Protein AF-A0A7V3BT55-F1 (afdb_monomer)

Mean predicted aligned error: 10.89 Å

Sequence (219 aa):
MLPGRGRDPGGRTARADLHGPEGGTDAPVPPEHHRGGEDVSGEPDLPTRRRAIRVLEGGRARIDELLDRLPRAALGLPGLGGGSWSPKDLLGHLTSWEEFALDALEAWDRGERAPIDELQFTVSTSRINAQNVERKAAWSYARVRREAERTHERLLATIGGLSDARWRAPATPRGRRPLGARLGAILGGPAGPFRHDEAHLRSLAAFVADHGGRVGAAP

pLDDT: mean 82.54, std 25.15, range [24.77, 98.88]

Solvent-accessible surface area (backbone atoms only — not comparable to full-atom values): 12922 Å² total; per-residue (Å²): 134,88,86,83,90,82,81,88,85,88,78,91,75,75,85,79,76,89,79,73,83,92,74,75,81,74,68,51,68,40,85,72,87,72,83,84,86,72,91,71,91,59,82,74,76,72,67,51,70,72,55,44,48,53,43,41,53,56,26,50,54,53,52,50,57,53,55,70,48,38,43,80,76,48,38,71,40,59,46,37,56,80,16,60,39,16,58,43,42,49,50,41,41,57,36,50,43,52,51,47,45,49,51,29,52,56,26,22,74,74,54,44,79,28,66,61,66,53,48,64,74,75,45,55,70,69,56,55,51,51,53,46,34,58,78,46,60,89,52,52,61,73,55,44,49,55,50,31,53,54,50,50,54,50,47,50,51,56,61,65,71,52,49,75,65,59,38,60,33,43,42,25,91,89,48,82,56,26,27,47,54,55,50,20,60,61,35,33,28,88,88,36,62,34,28,36,55,56,65,46,47,64,36,52,51,51,45,36,70,78,54,31,61,77,78,72,86,74,133

Structure (mmCIF, N/CA/C/O backbone):
data_AF-A0A7V3BT55-F1
#
_entry.id   AF-A0A7V3BT55-F1
#
loop_
_atom_site.group_PDB
_atom_site.id
_atom_site.type_symbol
_atom_site.label_atom_id
_atom_site.label_alt_id
_atom_site.label_comp_id
_atom_site.label_asym_id
_atom_site.label_entity_id
_atom_site.label_seq_id
_atom_site.pdbx_PDB_ins_code
_atom_site.Cartn_x
_atom_site.Cartn_y
_atom_site.Cartn_z
_atom_site.occupancy
_atom_site.B_iso_or_equiv
_atom_site.auth_seq_id
_atom_site.auth_comp_id
_atom_site.auth_asym_id
_atom_site.auth_atom_id
_atom_site.pdbx_PDB_model_num
ATOM 1 N N . MET A 1 1 ? 38.844 59.166 48.589 1.00 39.19 1 MET A N 1
ATOM 2 C CA . MET A 1 1 ? 39.882 59.085 47.539 1.00 39.19 1 MET A CA 1
ATOM 3 C C . MET A 1 1 ? 39.257 58.441 46.307 1.00 39.19 1 MET A C 1
ATOM 5 O O . MET A 1 1 ? 38.705 57.359 46.426 1.00 39.19 1 MET A O 1
ATOM 9 N N . LEU A 1 2 ? 39.242 59.185 45.197 1.00 33.97 2 LEU A N 1
ATOM 10 C CA . LEU A 1 2 ? 38.867 58.794 43.820 1.00 33.97 2 LEU A CA 1
ATOM 11 C C . LEU A 1 2 ? 39.854 57.746 43.246 1.00 33.97 2 LEU A C 1
ATOM 13 O O . LEU A 1 2 ? 40.877 57.542 43.903 1.00 33.97 2 LEU A O 1
ATOM 17 N N . PRO A 1 3 ? 39.705 57.215 42.004 1.00 45.00 3 PRO A N 1
ATOM 18 C CA . PRO A 1 3 ? 38.618 57.277 40.993 1.00 45.00 3 PRO A CA 1
ATOM 19 C C . PRO A 1 3 ? 38.211 55.837 40.538 1.00 45.00 3 PRO A C 1
ATOM 21 O O . PRO A 1 3 ? 38.726 54.866 41.067 1.00 45.00 3 PRO A O 1
ATOM 24 N N . GLY A 1 4 ? 37.306 55.526 39.603 1.00 30.97 4 GLY A N 1
ATOM 25 C CA . GLY A 1 4 ? 36.629 56.266 38.540 1.00 30.97 4 GLY A CA 1
ATOM 26 C C . GLY A 1 4 ? 36.872 55.616 37.161 1.00 30.97 4 GLY A C 1
ATOM 27 O O . GLY A 1 4 ? 38.009 55.545 36.722 1.00 30.97 4 GLY A O 1
ATOM 28 N N . ARG A 1 5 ? 35.763 55.284 36.474 1.00 33.94 5 ARG A N 1
ATOM 29 C CA . ARG A 1 5 ? 35.522 55.284 35.006 1.00 33.94 5 ARG A CA 1
ATOM 30 C C . ARG A 1 5 ? 36.202 54.263 34.072 1.00 33.94 5 ARG A C 1
ATOM 32 O O . ARG A 1 5 ? 37.415 54.147 34.021 1.00 33.94 5 ARG A O 1
ATOM 39 N N . GLY A 1 6 ? 35.380 53.761 33.138 1.00 30.25 6 GLY A N 1
ATOM 40 C CA . GLY A 1 6 ? 35.782 53.441 31.756 1.00 30.25 6 GLY A CA 1
ATOM 41 C C . GLY A 1 6 ? 35.024 52.245 31.163 1.00 30.25 6 GLY A C 1
ATOM 42 O O . GLY A 1 6 ? 35.459 51.124 31.343 1.00 30.25 6 GLY A O 1
ATOM 43 N N . ARG A 1 7 ? 33.781 52.416 30.689 1.00 33.38 7 ARG A N 1
ATOM 44 C CA . ARG A 1 7 ? 33.376 52.551 29.265 1.00 33.38 7 ARG A CA 1
ATOM 45 C C . ARG A 1 7 ? 33.514 51.270 28.412 1.00 33.38 7 ARG A C 1
ATOM 47 O O . ARG A 1 7 ? 34.608 50.883 28.029 1.00 33.38 7 ARG A O 1
ATOM 54 N N . ASP A 1 8 ? 32.340 50.726 28.082 1.00 43.00 8 ASP A N 1
ATOM 55 C CA . ASP A 1 8 ? 31.976 49.888 26.921 1.00 43.00 8 ASP A CA 1
ATOM 56 C C . ASP A 1 8 ? 32.523 50.495 25.602 1.00 43.00 8 ASP A C 1
ATOM 58 O O . ASP A 1 8 ? 32.641 51.731 25.541 1.00 43.00 8 ASP A O 1
ATOM 62 N N . PRO A 1 9 ? 32.843 49.716 24.541 1.00 41.53 9 PRO A N 1
ATOM 63 C CA . PRO A 1 9 ? 31.783 49.238 23.640 1.00 41.53 9 PRO A CA 1
ATOM 64 C C . PRO A 1 9 ? 32.063 47.922 22.872 1.00 41.53 9 PRO A C 1
ATOM 66 O O . PRO A 1 9 ? 33.181 47.631 22.457 1.00 41.53 9 PRO A O 1
ATOM 69 N N . GLY A 1 10 ? 30.982 47.261 22.457 1.00 26.62 10 GLY A N 1
ATOM 70 C CA . GLY A 1 10 ? 30.876 46.778 21.075 1.00 26.62 10 GLY A CA 1
ATOM 71 C C . GLY A 1 10 ? 31.019 45.273 20.861 1.00 26.62 10 GLY A C 1
ATOM 72 O O . GLY A 1 10 ? 32.076 44.684 21.040 1.00 26.62 10 GLY A O 1
ATOM 73 N N . GLY A 1 11 ? 29.942 44.664 20.361 1.00 28.41 11 GLY A N 1
ATOM 74 C CA . GLY A 1 11 ? 29.994 43.296 19.855 1.00 28.41 11 GLY A CA 1
ATOM 75 C C . GLY A 1 11 ? 28.642 42.676 19.540 1.00 28.41 11 GLY A C 1
ATOM 76 O O . GLY A 1 11 ? 28.408 41.523 19.881 1.00 28.41 11 GLY A O 1
ATOM 77 N N . ARG A 1 12 ? 27.732 43.418 18.892 1.00 32.06 12 ARG A N 1
ATOM 78 C CA . ARG A 1 12 ? 26.620 42.789 18.167 1.00 32.06 12 ARG A CA 1
ATOM 79 C C . ARG A 1 12 ? 27.209 41.864 17.100 1.00 32.06 12 ARG A C 1
ATOM 81 O O . ARG A 1 12 ? 27.839 42.356 16.173 1.00 32.06 12 ARG A O 1
ATOM 88 N N . THR A 1 13 ? 26.933 40.571 17.189 1.00 32.06 13 THR A N 1
ATOM 89 C CA . THR A 1 13 ? 26.889 39.658 16.037 1.00 32.06 13 THR A CA 1
ATOM 90 C C . THR A 1 13 ? 25.649 38.780 16.238 1.00 32.06 13 THR A C 1
ATOM 92 O O . THR A 1 13 ? 25.493 38.122 17.258 1.00 32.06 13 THR A O 1
ATOM 95 N N . ALA A 1 14 ? 24.567 39.122 15.533 1.00 30.09 14 ALA A N 1
ATOM 96 C CA . ALA A 1 14 ? 24.101 38.390 14.349 1.00 30.09 14 ALA A CA 1
ATOM 97 C C . ALA A 1 14 ? 23.659 36.967 14.745 1.00 30.09 14 ALA A C 1
ATOM 99 O O . ALA A 1 14 ? 24.476 36.071 14.899 1.00 30.09 14 ALA A O 1
ATOM 100 N N . ARG A 1 15 ? 22.376 36.730 15.064 1.00 30.08 15 ARG A N 1
ATOM 101 C CA . ARG A 1 15 ? 21.359 36.354 14.055 1.00 30.08 15 ARG A CA 1
ATOM 102 C C . ARG A 1 15 ? 22.021 35.846 12.774 1.00 30.08 15 ARG A C 1
ATOM 104 O O . ARG A 1 15 ? 22.239 36.609 11.844 1.00 30.08 15 ARG A O 1
ATOM 111 N N . ALA A 1 16 ? 22.391 34.570 12.789 1.00 27.98 16 ALA A N 1
ATOM 112 C CA . ALA A 1 16 ? 22.656 33.838 11.568 1.00 27.98 16 ALA A CA 1
ATOM 113 C C . ALA A 1 16 ? 21.297 33.450 10.983 1.00 27.98 16 ALA A C 1
ATOM 115 O O . ALA A 1 16 ? 20.636 32.518 11.443 1.00 27.98 16 ALA A O 1
ATOM 116 N N . ASP A 1 17 ? 20.876 34.254 10.016 1.00 29.84 17 ASP A N 1
ATOM 117 C CA . ASP A 1 17 ? 19.859 33.922 9.039 1.00 29.84 17 ASP A CA 1
ATOM 118 C C . ASP A 1 17 ? 20.226 32.588 8.375 1.00 29.84 17 ASP A C 1
ATOM 120 O O . ASP A 1 17 ? 21.186 32.495 7.610 1.00 29.84 17 ASP A O 1
ATOM 124 N N . LEU A 1 18 ? 19.452 31.538 8.654 1.00 29.92 18 LEU A N 1
ATOM 125 C CA . LEU A 1 18 ? 19.428 30.334 7.825 1.00 29.92 18 LEU A CA 1
ATOM 126 C C . LEU A 1 18 ? 18.488 30.589 6.640 1.00 29.92 18 LEU A C 1
ATOM 128 O O . LEU A 1 18 ? 17.415 30.007 6.518 1.00 29.92 18 LEU A O 1
ATOM 132 N N . HIS A 1 19 ? 18.904 31.507 5.772 1.00 32.88 19 HIS A N 1
ATOM 133 C CA . HIS A 1 19 ? 18.486 31.543 4.378 1.00 32.88 19 HIS A CA 1
ATOM 134 C C . HIS A 1 19 ? 19.666 31.059 3.535 1.00 32.88 19 HIS A C 1
ATOM 136 O O . HIS A 1 19 ? 20.549 31.821 3.153 1.00 32.88 19 HIS A O 1
ATOM 142 N N . GLY A 1 20 ? 19.681 29.745 3.305 1.00 24.77 20 GLY A N 1
ATOM 143 C CA . GLY A 1 20 ? 20.451 29.073 2.261 1.00 24.77 20 GLY A CA 1
ATOM 144 C C . GLY A 1 20 ? 19.475 28.481 1.238 1.00 24.77 20 GLY A C 1
ATOM 145 O O . GLY A 1 20 ? 18.341 28.176 1.603 1.00 24.77 20 GL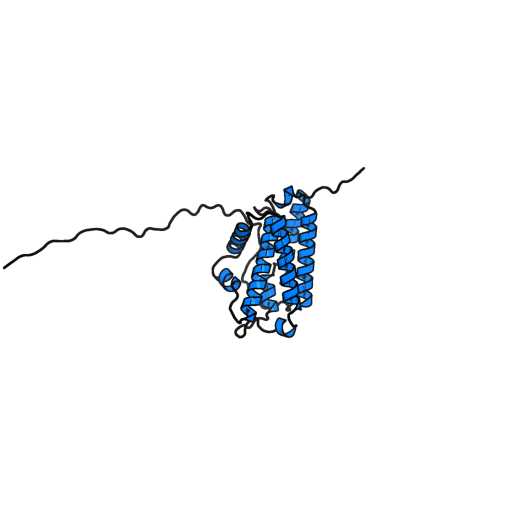Y A O 1
ATOM 146 N N . PRO A 1 21 ? 19.872 28.389 -0.037 1.00 29.61 21 PRO A N 1
ATOM 147 C CA . PRO A 1 21 ? 18.981 28.601 -1.168 1.00 29.61 21 PRO A CA 1
ATOM 148 C C . PRO A 1 21 ? 18.010 27.442 -1.398 1.00 29.61 21 PRO A C 1
ATOM 150 O O . PRO A 1 21 ? 18.409 26.285 -1.527 1.00 29.61 21 PRO A O 1
ATOM 153 N N . GLU A 1 22 ? 16.733 27.798 -1.529 1.00 36.12 22 GLU A N 1
ATOM 154 C CA . GLU A 1 22 ? 15.729 26.988 -2.208 1.00 36.12 22 GLU A CA 1
ATOM 155 C C . GLU A 1 22 ? 16.174 26.790 -3.661 1.00 36.12 22 GLU A C 1
ATOM 157 O O . GLU A 1 22 ? 16.224 27.725 -4.458 1.00 36.12 22 GLU A O 1
ATOM 162 N N . GLY A 1 23 ? 16.591 25.571 -3.982 1.00 31.91 23 GLY A N 1
ATOM 163 C CA . GLY A 1 23 ? 17.137 25.241 -5.295 1.00 31.91 23 GLY A CA 1
ATOM 164 C C . GLY A 1 23 ? 17.418 23.755 -5.463 1.00 31.91 23 GLY A C 1
ATOM 165 O O . GLY A 1 23 ? 18.331 23.381 -6.189 1.00 31.91 23 GLY A O 1
ATOM 166 N N . GLY A 1 24 ? 16.669 22.902 -4.763 1.00 26.50 24 GLY A N 1
ATOM 167 C CA . GLY A 1 24 ? 16.538 21.501 -5.134 1.00 26.50 24 GLY A CA 1
ATOM 168 C C . GLY A 1 24 ? 15.313 21.403 -6.022 1.00 26.50 24 GLY A C 1
ATOM 169 O O . GLY A 1 24 ? 14.199 21.612 -5.555 1.00 26.50 24 GLY A O 1
ATOM 170 N N . THR A 1 25 ? 15.513 21.162 -7.310 1.00 29.19 25 THR A N 1
ATOM 171 C CA . THR A 1 25 ? 14.431 20.794 -8.218 1.00 29.19 25 THR A CA 1
ATOM 172 C C . THR A 1 25 ? 13.793 19.512 -7.686 1.00 29.19 25 THR A C 1
ATOM 174 O O . THR A 1 25 ? 14.351 18.430 -7.879 1.00 29.19 25 THR A O 1
ATOM 177 N N . ASP A 1 26 ? 12.663 19.629 -6.987 1.00 35.91 26 ASP A N 1
ATOM 178 C CA . ASP A 1 26 ? 11.808 18.486 -6.688 1.00 35.91 26 ASP A CA 1
ATOM 179 C C . ASP A 1 26 ? 11.476 17.823 -8.025 1.00 35.91 26 ASP A C 1
ATOM 181 O O . ASP A 1 26 ? 10.864 18.424 -8.914 1.00 35.91 26 ASP A O 1
ATOM 185 N N . ALA A 1 27 ? 11.972 16.601 -8.210 1.00 36.16 27 ALA A N 1
ATOM 186 C CA . ALA A 1 27 ? 11.688 15.829 -9.403 1.00 36.16 27 ALA A CA 1
ATOM 187 C C . ALA A 1 27 ? 10.162 15.653 -9.483 1.00 36.16 27 ALA A C 1
ATOM 189 O O . ALA A 1 27 ? 9.563 15.237 -8.488 1.00 36.16 27 ALA A O 1
ATOM 190 N N . PRO A 1 28 ? 9.516 15.969 -10.618 1.00 36.75 28 PRO A N 1
ATOM 191 C CA . PRO A 1 28 ? 8.064 15.981 -10.697 1.00 36.75 28 PRO A CA 1
ATOM 192 C C . PRO A 1 28 ? 7.519 14.580 -10.409 1.00 36.75 28 PRO A C 1
ATOM 194 O O . PRO A 1 28 ? 7.673 13.653 -11.207 1.00 36.75 28 PRO A O 1
ATOM 197 N N . VAL A 1 29 ? 6.895 14.436 -9.239 1.00 51.41 29 VAL A N 1
ATOM 198 C CA . VAL A 1 29 ? 6.023 13.308 -8.908 1.00 51.41 29 VAL A CA 1
ATOM 199 C C . VAL A 1 29 ? 4.916 13.306 -9.968 1.00 51.41 29 VAL A C 1
ATOM 201 O O . VAL A 1 29 ? 4.400 14.387 -10.277 1.00 51.41 29 VAL A O 1
ATOM 204 N N . PRO A 1 30 ? 4.565 12.158 -10.580 1.00 46.47 30 PRO A N 1
ATOM 205 C CA . PRO A 1 30 ? 3.438 12.112 -11.507 1.00 46.47 30 PRO A CA 1
ATOM 206 C C . PRO A 1 30 ? 2.206 12.757 -10.854 1.00 46.47 30 PRO A C 1
ATOM 208 O O . PRO A 1 30 ? 2.035 12.622 -9.641 1.00 46.47 30 PRO A O 1
ATOM 211 N N . PRO A 1 31 ? 1.376 13.497 -11.610 1.00 37.59 31 PRO A N 1
ATOM 212 C CA . PRO A 1 31 ? 0.304 14.297 -11.036 1.00 37.59 31 PRO A CA 1
ATOM 213 C C . PRO A 1 31 ? -0.667 13.407 -10.258 1.00 37.59 31 PRO A C 1
ATOM 215 O O . PRO A 1 31 ? -1.514 12.717 -10.822 1.00 37.59 31 PRO A O 1
ATOM 218 N N . GLU A 1 32 ? -0.543 13.441 -8.936 1.00 48.38 32 GLU A N 1
ATOM 219 C CA . GLU A 1 32 ? -1.530 12.893 -8.029 1.00 48.38 32 GLU A CA 1
ATOM 220 C C . GLU A 1 32 ? -2.639 13.936 -7.869 1.00 48.38 32 GLU A C 1
ATOM 222 O O . GLU A 1 32 ? -2.436 15.028 -7.334 1.00 48.38 32 GLU A O 1
ATOM 227 N N . HIS A 1 33 ? -3.848 13.611 -8.325 1.00 39.22 33 HIS A N 1
ATOM 228 C CA . HIS A 1 33 ? -5.042 14.377 -7.979 1.00 39.22 33 HIS A CA 1
ATOM 229 C C . HIS A 1 33 ? -5.434 14.078 -6.524 1.00 39.22 33 HIS A C 1
ATOM 231 O O . HIS A 1 33 ? -6.386 13.346 -6.253 1.00 39.22 33 HIS A O 1
ATOM 237 N N . HIS A 1 34 ? -4.685 14.639 -5.575 1.00 43.84 34 HIS A N 1
ATOM 238 C CA . HIS A 1 34 ? -4.987 14.582 -4.149 1.00 43.84 34 HIS A CA 1
ATOM 239 C C . HIS A 1 34 ? -5.298 15.981 -3.620 1.00 43.84 34 HIS A C 1
ATOM 241 O O . HIS A 1 34 ? -4.423 16.713 -3.166 1.00 43.84 34 HIS A O 1
ATOM 247 N N . ARG A 1 35 ? -6.586 16.340 -3.637 1.00 34.75 35 ARG A N 1
ATOM 248 C CA . ARG A 1 35 ? -7.118 17.376 -2.749 1.00 34.75 35 ARG A CA 1
ATOM 249 C C . ARG A 1 35 ? -7.529 16.682 -1.452 1.00 34.75 35 ARG A C 1
ATOM 251 O O . ARG A 1 35 ? -8.587 16.066 -1.372 1.00 34.75 35 ARG A O 1
ATOM 258 N N . GLY A 1 36 ? -6.647 16.713 -0.459 1.00 38.44 36 GLY A N 1
ATOM 259 C CA . GLY A 1 36 ? -7.028 16.421 0.917 1.00 38.44 36 GLY A CA 1
ATOM 260 C C . GLY A 1 36 ? -7.873 17.575 1.450 1.00 38.44 36 GLY A C 1
ATOM 261 O O . GLY A 1 36 ? -7.415 18.713 1.444 1.00 38.44 36 GLY A O 1
ATOM 262 N N . GLY A 1 37 ? -9.089 17.270 1.904 1.00 38.16 37 GLY A N 1
ATOM 263 C CA . GLY A 1 37 ? -9.915 18.187 2.688 1.00 38.16 37 GLY A CA 1
ATOM 264 C C . GLY A 1 37 ? -11.006 18.911 1.907 1.00 38.16 37 GLY A C 1
ATOM 265 O O . GLY A 1 37 ? -10.937 20.122 1.747 1.00 38.16 37 GLY A O 1
ATOM 266 N N . GLU A 1 38 ? -12.057 18.194 1.512 1.00 31.77 38 GLU A N 1
ATOM 267 C CA . GLU A 1 38 ? -13.393 18.788 1.427 1.00 31.77 38 GLU A CA 1
ATOM 268 C C . GLU A 1 38 ? -14.372 17.889 2.185 1.00 31.77 38 GLU A C 1
ATOM 270 O O . GLU A 1 38 ? -14.335 16.660 2.092 1.00 31.77 38 GLU A O 1
ATOM 275 N N . ASP A 1 39 ? -15.177 18.539 3.015 1.00 42.38 39 ASP A N 1
ATOM 276 C CA . ASP A 1 39 ? -16.153 17.971 3.933 1.00 42.38 39 ASP A CA 1
ATOM 277 C C . ASP A 1 39 ? -17.323 17.381 3.128 1.00 42.38 39 ASP A C 1
ATOM 279 O O . ASP A 1 39 ? -18.333 18.038 2.870 1.00 42.38 39 ASP A O 1
ATOM 283 N N . VAL A 1 40 ? -17.162 16.146 2.641 1.00 39.81 40 VAL A N 1
ATOM 284 C CA . VAL A 1 40 ? -18.248 15.423 1.970 1.00 39.81 40 VAL A CA 1
ATOM 285 C C . VAL A 1 40 ? -19.178 14.876 3.046 1.00 39.81 40 VAL A C 1
ATOM 287 O O . VAL A 1 40 ? -18.983 13.796 3.605 1.00 39.81 40 VAL A O 1
ATOM 290 N N . SER A 1 41 ? -20.203 15.668 3.338 1.00 37.12 41 SER A N 1
ATOM 291 C CA . SER A 1 41 ? -21.378 15.307 4.124 1.00 37.12 41 SER A CA 1
ATOM 292 C C . SER A 1 41 ? -22.195 14.245 3.378 1.00 37.12 41 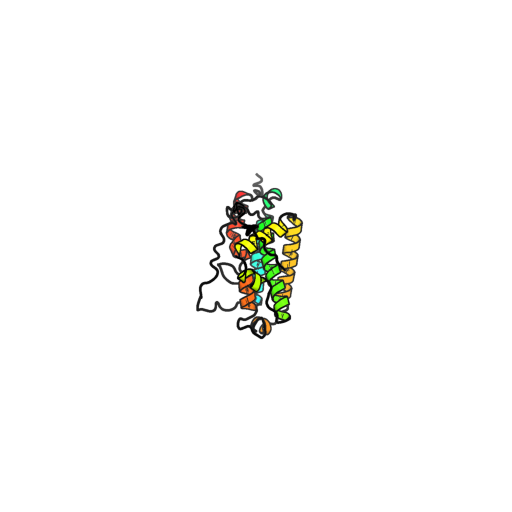SER A C 1
ATOM 294 O O . SER A 1 41 ? -23.179 14.508 2.697 1.00 37.12 41 SER A O 1
ATOM 296 N N . GLY A 1 42 ? -21.735 13.009 3.510 1.00 36.09 42 GLY A N 1
ATOM 297 C CA . GLY A 1 42 ? -22.396 11.787 3.085 1.00 36.09 42 GLY A CA 1
ATOM 298 C C . GLY A 1 42 ? -21.423 10.661 3.364 1.00 36.09 42 GLY A C 1
ATOM 299 O O . GLY A 1 42 ? -20.462 10.519 2.616 1.00 36.09 42 GLY A O 1
ATOM 300 N N . GLU A 1 43 ? -21.599 9.926 4.471 1.00 44.47 43 GLU A N 1
ATOM 301 C CA . GLU A 1 43 ? -20.700 8.809 4.771 1.00 44.47 43 GLU A CA 1
ATOM 302 C C . GLU A 1 43 ? -20.700 7.860 3.564 1.00 44.47 43 GLU A C 1
ATOM 304 O O . GLU A 1 43 ? -21.746 7.281 3.255 1.00 44.47 43 GLU A O 1
ATOM 309 N N . PRO A 1 44 ? -19.569 7.695 2.849 1.00 56.38 44 PRO A N 1
ATOM 310 C CA . PRO A 1 44 ? -19.471 6.609 1.897 1.00 56.38 44 PRO A CA 1
ATOM 311 C C . PRO A 1 44 ? -19.648 5.330 2.710 1.00 56.38 44 PRO A C 1
ATOM 313 O O . PRO A 1 44 ? -18.882 5.094 3.646 1.00 56.38 44 PRO A O 1
ATOM 316 N N . ASP A 1 45 ? -20.690 4.563 2.383 1.00 77.62 45 ASP A N 1
ATOM 317 C CA . ASP A 1 45 ? -21.064 3.332 3.079 1.00 77.62 45 ASP A CA 1
ATOM 318 C C . ASP A 1 45 ? -19.804 2.506 3.378 1.00 77.62 45 ASP A C 1
ATOM 320 O O . ASP A 1 45 ? -19.083 2.097 2.457 1.00 77.62 45 ASP A O 1
ATOM 324 N N . LEU A 1 46 ? -19.478 2.365 4.670 1.00 87.94 46 LEU A N 1
ATOM 325 C CA . LEU A 1 46 ? -18.248 1.730 5.134 1.00 87.94 46 LEU A CA 1
ATOM 326 C C . LEU A 1 46 ? -18.152 0.349 4.476 1.00 87.94 46 LEU A C 1
ATOM 328 O O . LEU A 1 46 ? -18.970 -0.524 4.787 1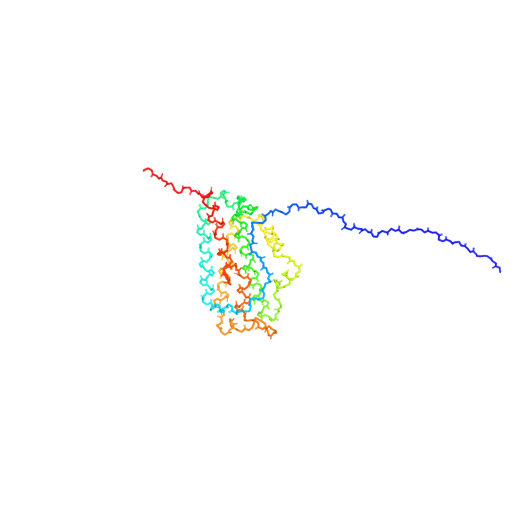.00 87.94 46 LEU A O 1
ATOM 332 N N . PRO A 1 47 ? -17.160 0.086 3.601 1.00 93.38 47 PRO A N 1
ATOM 333 C CA . PRO A 1 47 ? -17.052 -1.224 2.990 1.00 93.38 47 PRO A CA 1
ATOM 334 C C . PRO A 1 47 ? -16.915 -2.285 4.078 1.00 93.38 47 PRO A C 1
ATOM 336 O O . PRO A 1 47 ? -16.190 -2.119 5.065 1.00 93.38 47 PRO A O 1
ATOM 339 N N . THR A 1 48 ? -17.602 -3.410 3.885 1.00 97.50 48 THR A N 1
ATOM 340 C CA . THR A 1 48 ? -17.397 -4.570 4.750 1.00 97.50 48 THR A CA 1
ATOM 341 C C . THR A 1 48 ? -15.932 -4.989 4.699 1.00 97.50 48 THR A C 1
ATOM 343 O O . THR A 1 48 ? -15.275 -4.875 3.664 1.00 97.50 48 THR A O 1
ATOM 346 N N . ARG A 1 49 ? -15.423 -5.540 5.799 1.00 98.06 49 ARG A N 1
ATOM 347 C CA . ARG A 1 49 ? -14.052 -6.058 5.899 1.00 98.06 49 ARG A CA 1
ATOM 348 C C . ARG A 1 49 ? -13.692 -7.003 4.748 1.00 98.06 49 ARG A C 1
ATOM 350 O O . ARG A 1 49 ? -12.658 -6.855 4.108 1.00 98.06 49 ARG A O 1
ATOM 357 N N . ARG A 1 50 ? -14.606 -7.922 4.412 1.00 98.31 50 ARG A N 1
ATOM 358 C CA . ARG A 1 50 ? -14.465 -8.833 3.263 1.00 98.31 50 ARG A CA 1
ATOM 359 C C . ARG A 1 50 ? -14.410 -8.096 1.923 1.00 98.31 50 ARG A C 1
ATOM 361 O O . ARG A 1 50 ? -13.692 -8.525 1.030 1.00 98.31 50 ARG A O 1
ATOM 368 N N . ARG A 1 51 ? -15.183 -7.018 1.749 1.00 98.19 51 ARG A N 1
ATOM 369 C CA . ARG A 1 51 ? -15.120 -6.189 0.538 1.00 98.19 51 ARG A CA 1
ATOM 370 C C . ARG A 1 51 ? -13.793 -5.437 0.455 1.00 98.19 51 ARG A C 1
ATOM 372 O O . ARG A 1 51 ? -13.238 -5.387 -0.632 1.00 98.19 51 ARG A O 1
ATOM 379 N N . ALA A 1 52 ? -13.293 -4.901 1.567 1.00 98.31 52 ALA A N 1
ATOM 380 C CA . ALA A 1 52 ? -11.995 -4.230 1.619 1.00 98.31 52 ALA A CA 1
ATOM 381 C C . ALA A 1 52 ? -10.854 -5.170 1.197 1.00 98.31 52 ALA A C 1
ATOM 383 O O . ALA A 1 52 ? -10.095 -4.815 0.303 1.00 98.31 52 ALA A O 1
ATOM 384 N N . ILE A 1 53 ? -10.808 -6.394 1.744 1.00 98.75 53 ILE A N 1
ATOM 385 C CA . ILE A 1 53 ? -9.836 -7.433 1.347 1.00 98.75 53 ILE A CA 1
ATOM 386 C C . ILE A 1 53 ? -9.887 -7.688 -0.165 1.00 98.75 53 ILE A C 1
ATOM 388 O O . ILE A 1 53 ? -8.870 -7.551 -0.831 1.00 98.75 53 ILE A O 1
ATOM 392 N N . ARG A 1 54 ? -11.078 -7.933 -0.731 1.00 98.62 54 ARG A N 1
ATOM 393 C CA . ARG A 1 54 ? -11.218 -8.180 -2.178 1.00 98.62 54 ARG A CA 1
ATOM 394 C C . ARG A 1 54 ? -10.746 -7.017 -3.051 1.00 98.62 54 ARG A C 1
ATOM 396 O O . ARG A 1 54 ? -10.274 -7.240 -4.161 1.00 98.62 54 ARG A O 1
ATOM 403 N N . VAL A 1 55 ? -10.939 -5.778 -2.595 1.00 98.31 55 VAL A N 1
ATOM 404 C CA . VAL A 1 55 ? -10.469 -4.592 -3.325 1.00 98.31 55 VAL A CA 1
ATOM 405 C C . VAL A 1 55 ? -8.942 -4.531 -3.304 1.00 98.31 55 VAL A C 1
ATOM 407 O O . VAL A 1 55 ? -8.352 -4.307 -4.356 1.00 98.31 55 VAL A O 1
ATOM 410 N N . LEU A 1 56 ? -8.318 -4.779 -2.148 1.00 98.56 56 LEU A N 1
ATOM 411 C CA . LEU A 1 56 ? -6.860 -4.811 -2.008 1.00 98.56 56 LEU A CA 1
ATOM 412 C C . LEU A 1 56 ? -6.236 -5.928 -2.857 1.00 98.56 56 LEU A C 1
ATOM 414 O O . LEU A 1 56 ? -5.348 -5.648 -3.655 1.00 98.56 56 LEU A O 1
ATOM 418 N N . GLU A 1 57 ? -6.759 -7.154 -2.760 1.00 98.69 57 GLU A N 1
ATOM 419 C CA . GLU A 1 57 ? -6.305 -8.308 -3.553 1.00 98.69 57 GLU A CA 1
ATOM 420 C C . GLU A 1 57 ? -6.401 -8.026 -5.058 1.00 98.69 57 GLU A C 1
ATOM 422 O O . GLU A 1 57 ? -5.447 -8.222 -5.809 1.00 98.69 57 GLU A O 1
ATOM 427 N N . GLY A 1 58 ? -7.557 -7.530 -5.511 1.00 98.50 58 GLY A N 1
ATOM 428 C CA . GLY A 1 58 ? -7.782 -7.233 -6.923 1.00 98.50 58 GLY A CA 1
ATOM 429 C C . GLY A 1 58 ? -6.937 -6.067 -7.442 1.00 98.50 58 GLY A C 1
ATOM 430 O O . GLY A 1 58 ? -6.545 -6.078 -8.608 1.00 98.50 58 GLY A O 1
ATOM 431 N N . GLY A 1 59 ? -6.663 -5.066 -6.601 1.00 98.12 59 GLY A N 1
ATOM 432 C CA . GLY A 1 59 ? -5.770 -3.953 -6.922 1.00 98.12 59 GLY A CA 1
ATOM 433 C C . GLY A 1 59 ? -4.333 -4.427 -7.122 1.00 98.12 59 GLY A C 1
ATOM 434 O O . GLY A 1 59 ? -3.771 -4.210 -8.199 1.00 98.12 59 GLY A O 1
ATOM 435 N N . ARG A 1 60 ? -3.796 -5.156 -6.136 1.00 98.25 60 ARG A N 1
ATOM 436 C CA . ARG A 1 60 ? -2.427 -5.688 -6.160 1.00 98.25 60 ARG A CA 1
ATOM 437 C C . ARG A 1 60 ? -2.207 -6.627 -7.336 1.00 98.25 60 ARG A C 1
ATOM 439 O O . ARG A 1 60 ? -1.274 -6.414 -8.102 1.00 98.25 60 ARG A O 1
ATOM 446 N N . ALA A 1 61 ? -3.115 -7.579 -7.557 1.00 98.62 61 ALA A N 1
ATOM 447 C CA . ALA A 1 61 ? -2.998 -8.536 -8.658 1.00 98.62 61 ALA A CA 1
ATOM 448 C C . ALA A 1 61 ? -2.878 -7.854 -10.034 1.00 98.62 61 ALA A C 1
ATOM 450 O O . ALA A 1 61 ? -2.094 -8.286 -10.873 1.00 98.62 61 ALA A O 1
ATOM 451 N N . ARG A 1 62 ? -3.616 -6.758 -10.267 1.00 98.69 62 ARG A N 1
ATOM 452 C CA . ARG A 1 62 ? -3.538 -5.999 -11.529 1.00 98.69 62 ARG A CA 1
ATOM 453 C C . ARG A 1 62 ? -2.250 -5.190 -11.653 1.00 98.69 62 ARG A C 1
ATOM 455 O O . ARG A 1 62 ? -1.741 -5.039 -12.761 1.00 98.69 62 ARG A O 1
ATOM 462 N N . ILE A 1 63 ? -1.739 -4.646 -10.546 1.00 98.56 63 ILE A N 1
ATOM 463 C CA . ILE A 1 63 ? -0.423 -3.996 -10.526 1.00 98.56 63 ILE A CA 1
ATOM 464 C C . ILE A 1 63 ? 0.654 -5.020 -10.895 1.00 98.56 63 ILE A C 1
ATOM 466 O O . ILE A 1 63 ? 1.457 -4.756 -11.788 1.00 98.56 63 ILE A O 1
ATOM 470 N N . ASP A 1 64 ? 0.631 -6.195 -10.270 1.00 98.44 64 ASP A N 1
ATOM 471 C CA . ASP A 1 64 ? 1.631 -7.240 -10.487 1.00 98.44 64 ASP A CA 1
ATOM 472 C C . ASP A 1 64 ? 1.583 -7.788 -11.920 1.00 98.44 64 ASP A C 1
ATOM 474 O O . ASP A 1 64 ? 2.623 -7.879 -12.570 1.00 98.44 64 ASP A O 1
ATOM 478 N N . GLU A 1 65 ? 0.386 -8.029 -12.469 1.00 98.38 65 GLU A N 1
ATOM 479 C CA . GLU A 1 65 ? 0.204 -8.435 -13.871 1.00 98.38 65 GLU A CA 1
ATOM 480 C C . GLU A 1 65 ? 0.822 -7.421 -14.850 1.00 98.38 65 GLU A C 1
ATOM 482 O O . GLU A 1 65 ? 1.483 -7.793 -15.822 1.00 98.38 65 GLU A O 1
ATOM 487 N N . LEU A 1 66 ? 0.628 -6.122 -14.605 1.00 98.38 66 LEU A N 1
ATOM 488 C CA . LEU A 1 66 ? 1.217 -5.072 -15.435 1.00 98.38 66 LEU A CA 1
ATOM 489 C C . LEU A 1 66 ? 2.742 -5.019 -15.293 1.00 98.38 66 LEU A C 1
ATOM 491 O O . LEU A 1 66 ? 3.440 -4.854 -16.295 1.00 98.38 66 LEU A O 1
ATOM 495 N N . LEU A 1 67 ? 3.268 -5.180 -14.078 1.00 97.94 67 LEU A N 1
ATOM 496 C CA . LEU A 1 67 ? 4.709 -5.214 -13.833 1.00 97.94 67 LEU A CA 1
ATOM 497 C C . LEU A 1 67 ? 5.379 -6.423 -14.502 1.00 97.94 67 LEU A C 1
ATOM 499 O O . LEU A 1 67 ? 6.467 -6.274 -15.056 1.00 97.94 67 LEU A O 1
ATOM 503 N N . ASP A 1 68 ? 4.726 -7.585 -14.516 1.00 97.06 68 ASP A N 1
ATOM 504 C CA . ASP A 1 68 ? 5.244 -8.820 -15.126 1.00 97.06 68 ASP A CA 1
ATOM 505 C C . ASP A 1 68 ? 5.376 -8.741 -16.653 1.00 97.06 68 ASP A C 1
ATOM 507 O O . ASP A 1 68 ? 6.138 -9.493 -17.262 1.00 97.06 68 ASP A O 1
ATOM 511 N N . ARG A 1 69 ? 4.684 -7.790 -17.288 1.00 97.06 69 ARG A N 1
ATOM 512 C CA . ARG A 1 69 ? 4.780 -7.527 -18.733 1.00 97.06 69 ARG A CA 1
ATOM 513 C C . ARG A 1 69 ? 5.969 -6.645 -19.115 1.00 97.06 69 ARG A C 1
ATOM 515 O O . ARG A 1 69 ? 6.257 -6.490 -20.307 1.00 97.06 69 ARG A O 1
ATOM 522 N N . LEU A 1 70 ? 6.647 -6.040 -18.143 1.00 96.81 70 LEU A N 1
ATOM 523 C CA . LEU A 1 70 ? 7.794 -5.176 -18.397 1.00 96.81 70 LEU A CA 1
ATOM 524 C C . LEU A 1 70 ? 9.089 -5.992 -18.477 1.00 96.81 70 LEU A C 1
ATOM 526 O O . LEU A 1 70 ? 9.357 -6.829 -17.612 1.00 96.81 70 LEU A O 1
ATOM 530 N N . PRO A 1 71 ? 9.967 -5.719 -19.460 1.00 95.81 71 PRO A N 1
ATOM 531 C CA . PRO A 1 71 ? 11.313 -6.264 -19.426 1.00 95.81 71 PRO A CA 1
ATOM 532 C C . PRO A 1 71 ? 12.062 -5.711 -18.208 1.00 95.81 71 PRO A C 1
ATOM 534 O O . PRO A 1 71 ? 11.866 -4.566 -17.799 1.00 95.81 71 PRO A O 1
ATOM 537 N N . ARG A 1 72 ? 12.999 -6.494 -17.662 1.00 94.25 72 ARG A N 1
ATOM 538 C CA . ARG A 1 72 ? 13.740 -6.124 -16.442 1.00 94.25 72 ARG A CA 1
ATOM 539 C C . ARG A 1 72 ? 14.403 -4.744 -16.515 1.00 94.25 72 ARG A C 1
ATOM 541 O O . ARG A 1 72 ? 14.469 -4.055 -15.502 1.00 94.25 72 ARG A O 1
ATOM 548 N N . ALA A 1 73 ? 14.881 -4.350 -17.696 1.00 94.50 73 ALA A N 1
ATOM 549 C CA . ALA A 1 73 ? 15.489 -3.041 -17.915 1.00 94.50 73 ALA A CA 1
ATOM 550 C C . ALA A 1 73 ? 14.491 -1.881 -17.734 1.00 94.50 73 ALA A C 1
ATOM 552 O O . ALA A 1 73 ? 14.890 -0.833 -17.241 1.00 94.50 73 ALA A O 1
ATOM 553 N N . ALA A 1 74 ? 13.207 -2.074 -18.061 1.00 97.12 74 ALA A N 1
ATOM 554 C CA . ALA A 1 74 ? 12.176 -1.037 -17.969 1.00 97.12 74 ALA A CA 1
ATOM 555 C C . ALA A 1 74 ? 11.667 -0.792 -16.540 1.00 97.12 74 ALA A C 1
ATOM 557 O O . ALA A 1 74 ? 11.154 0.282 -16.249 1.00 97.12 74 ALA A O 1
ATOM 558 N N . LEU A 1 75 ? 11.846 -1.747 -15.622 1.00 97.56 75 LEU A N 1
ATOM 559 C CA . LEU A 1 75 ? 11.351 -1.637 -14.242 1.00 97.56 75 LEU A CA 1
ATOM 560 C C . LEU A 1 75 ? 11.985 -0.486 -13.448 1.00 97.56 75 LEU A C 1
ATOM 562 O O . LEU A 1 75 ? 11.383 -0.005 -12.492 1.00 97.56 75 LEU A O 1
ATOM 566 N N . GLY A 1 76 ? 13.196 -0.068 -13.823 1.00 96.56 76 GLY A N 1
ATOM 567 C CA . GLY A 1 76 ? 13.899 1.066 -13.221 1.00 96.56 76 GLY A CA 1
ATOM 568 C C . GLY A 1 76 ? 13.934 2.320 -14.094 1.00 96.56 76 GLY A C 1
ATOM 569 O O . GLY A 1 76 ? 14.591 3.280 -13.705 1.00 96.56 76 GLY A O 1
ATOM 570 N N . LEU A 1 77 ? 13.288 2.320 -15.267 1.00 96.69 77 LEU A N 1
ATOM 571 C CA . LEU A 1 77 ? 13.269 3.499 -16.131 1.00 96.69 77 LEU A CA 1
ATOM 572 C C . LEU A 1 77 ? 12.292 4.546 -15.575 1.00 96.69 77 LEU A C 1
ATOM 574 O O . LEU A 1 77 ? 11.151 4.187 -15.272 1.00 96.69 77 LEU A O 1
ATOM 578 N N . PRO A 1 78 ? 12.710 5.819 -15.446 1.00 96.88 78 PRO A N 1
ATOM 579 C CA . PRO A 1 78 ? 11.810 6.905 -15.075 1.00 96.88 78 PRO A CA 1
ATOM 580 C C . PRO A 1 78 ? 10.820 7.210 -16.213 1.00 96.88 78 PRO A C 1
ATOM 582 O O . PRO A 1 78 ? 11.053 6.838 -17.363 1.00 96.88 78 PRO A O 1
ATOM 585 N N . GLY A 1 79 ? 9.734 7.921 -15.904 1.00 95.06 79 GLY A N 1
ATOM 586 C CA . GLY A 1 79 ? 8.725 8.346 -16.885 1.00 95.06 79 GLY A CA 1
ATOM 587 C C . GLY A 1 79 ? 7.305 7.861 -16.588 1.00 95.06 79 GLY A C 1
ATOM 588 O O . GLY A 1 79 ? 6.373 8.189 -17.325 1.00 95.06 79 GLY A O 1
ATOM 589 N N . LEU A 1 80 ? 7.103 7.087 -15.518 1.00 96.00 80 LEU A N 1
ATOM 590 C CA . LEU A 1 80 ? 5.781 6.614 -15.119 1.00 96.00 80 LEU A CA 1
ATOM 591 C C . LEU A 1 80 ? 4.843 7.803 -14.855 1.00 96.00 80 LEU A C 1
ATOM 593 O O . LEU A 1 80 ? 5.163 8.701 -14.077 1.00 96.00 80 LEU A O 1
ATOM 597 N N . GLY A 1 81 ? 3.676 7.811 -15.509 1.00 91.38 81 GLY A N 1
ATOM 598 C CA . GLY A 1 81 ? 2.702 8.903 -15.392 1.00 91.38 81 GLY A CA 1
ATOM 599 C C . GLY A 1 81 ? 3.216 10.260 -15.895 1.00 91.38 81 GLY A C 1
ATOM 600 O O . GLY A 1 81 ? 2.686 11.289 -15.486 1.00 91.38 81 GLY A O 1
ATOM 601 N N . GLY A 1 82 ? 4.262 10.271 -16.732 1.00 91.31 82 GLY A N 1
ATOM 602 C CA . GLY A 1 82 ? 4.930 11.489 -17.202 1.00 91.31 82 GLY A CA 1
ATOM 603 C C . GLY A 1 82 ? 5.842 12.154 -16.164 1.00 91.31 82 GLY A C 1
ATOM 604 O O . GLY A 1 82 ? 6.321 13.258 -16.408 1.00 91.31 82 GLY A O 1
ATOM 605 N N . GLY A 1 83 ? 6.065 11.512 -15.012 1.00 91.81 83 GLY A N 1
ATOM 606 C CA . GLY A 1 83 ? 6.909 12.017 -13.929 1.00 91.81 83 GLY A CA 1
ATOM 607 C C . GLY A 1 83 ? 8.283 11.348 -13.856 1.00 91.81 83 GLY A C 1
ATOM 608 O O . GLY A 1 83 ? 8.704 10.614 -14.748 1.00 91.81 83 GLY A O 1
ATOM 609 N N . SER A 1 84 ? 8.989 11.581 -12.753 1.00 94.62 84 SER A N 1
ATOM 610 C CA . SER A 1 84 ? 10.332 11.040 -12.499 1.00 94.62 84 SER A CA 1
ATOM 611 C C . SER A 1 84 ? 10.350 9.603 -11.971 1.00 94.62 84 SER A C 1
ATOM 613 O O . SER A 1 84 ? 11.415 8.997 -11.887 1.00 94.62 84 SER A O 1
ATOM 615 N N . TRP A 1 85 ? 9.194 9.051 -11.604 1.00 97.25 85 TRP A N 1
ATOM 616 C CA . TRP A 1 85 ? 9.112 7.732 -10.985 1.00 97.25 85 TRP A CA 1
ATOM 617 C C . TRP A 1 85 ? 9.291 6.614 -12.008 1.00 97.25 85 TRP A C 1
ATOM 619 O O . TRP A 1 85 ? 8.841 6.712 -13.153 1.00 97.25 85 TRP A O 1
ATOM 629 N N . SER A 1 86 ? 9.914 5.525 -11.566 1.00 98.12 86 SER A N 1
ATOM 630 C CA . SER A 1 86 ? 9.925 4.247 -12.273 1.00 98.12 86 SER A CA 1
ATOM 631 C C . SER A 1 86 ? 8.813 3.309 -11.776 1.00 98.12 86 SER A C 1
ATOM 633 O O . SER A 1 86 ? 8.253 3.522 -10.695 1.00 98.12 86 SER A O 1
ATOM 635 N N . PRO A 1 87 ? 8.502 2.216 -12.501 1.00 98.44 87 PRO A N 1
ATOM 636 C CA . PRO A 1 87 ? 7.615 1.163 -11.999 1.00 98.44 87 PRO A CA 1
ATOM 637 C C . PRO A 1 87 ? 8.064 0.565 -10.652 1.00 98.44 87 PRO A C 1
ATOM 639 O O . PRO A 1 87 ? 7.228 0.246 -9.805 1.00 98.44 87 PRO A O 1
ATOM 642 N N . LYS A 1 88 ? 9.379 0.451 -10.414 1.00 98.44 88 LYS A N 1
ATOM 643 C CA . LYS A 1 88 ? 9.939 0.062 -9.109 1.00 98.44 88 LYS A CA 1
ATOM 644 C C . LYS A 1 88 ? 9.550 1.058 -8.016 1.00 98.44 88 LYS A C 1
ATOM 646 O O . LYS A 1 88 ? 9.184 0.633 -6.921 1.00 98.44 88 LYS A O 1
ATOM 651 N N . ASP A 1 89 ? 9.644 2.354 -8.299 1.00 98.69 89 ASP A N 1
ATOM 652 C CA . ASP A 1 89 ? 9.346 3.396 -7.312 1.00 98.69 89 ASP A CA 1
ATOM 653 C C . ASP A 1 89 ? 7.855 3.423 -6.980 1.00 98.69 89 ASP A C 1
ATOM 655 O O . ASP A 1 89 ? 7.507 3.504 -5.804 1.00 98.69 89 ASP A O 1
ATOM 659 N N . LEU A 1 90 ? 6.979 3.221 -7.974 1.00 98.44 90 LEU A N 1
ATOM 660 C CA . LEU A 1 90 ? 5.545 3.030 -7.738 1.00 98.44 90 LEU A CA 1
ATOM 661 C C . LEU A 1 90 ? 5.278 1.861 -6.787 1.00 98.44 90 LEU A C 1
ATOM 663 O O . LEU A 1 90 ? 4.540 2.022 -5.818 1.00 98.44 90 LEU A O 1
ATOM 667 N N . LEU A 1 91 ? 5.873 0.689 -7.027 1.00 98.69 91 LEU A N 1
ATOM 668 C CA . LEU A 1 91 ? 5.657 -0.461 -6.146 1.00 98.69 91 LEU A CA 1
ATOM 669 C C . LEU A 1 91 ? 6.146 -0.172 -4.718 1.00 98.69 91 LEU A C 1
ATOM 671 O O . LEU A 1 91 ? 5.457 -0.484 -3.746 1.00 98.69 91 LEU A O 1
ATOM 675 N N . GLY A 1 92 ? 7.304 0.481 -4.583 1.00 98.56 92 GLY A N 1
ATOM 676 C CA . GLY A 1 92 ? 7.830 0.922 -3.290 1.00 98.56 92 GLY A CA 1
ATOM 677 C C . GLY A 1 92 ? 6.929 1.943 -2.585 1.00 98.56 92 GLY A C 1
ATOM 678 O O . GLY A 1 92 ? 6.766 1.876 -1.363 1.00 98.56 92 GLY A O 1
ATOM 679 N N . HIS A 1 93 ? 6.314 2.855 -3.338 1.00 98.06 93 HIS A N 1
ATOM 680 C CA . HIS A 1 93 ? 5.325 3.819 -2.852 1.00 98.06 93 HIS A CA 1
ATOM 681 C C . HIS A 1 93 ? 4.076 3.119 -2.319 1.00 98.06 93 HIS A C 1
ATOM 683 O O . HIS A 1 93 ? 3.742 3.304 -1.150 1.00 98.06 93 HIS A O 1
ATOM 689 N N . LEU A 1 94 ? 3.444 2.254 -3.119 1.00 98.56 94 LEU A N 1
ATOM 690 C CA . LEU A 1 94 ? 2.254 1.495 -2.709 1.00 98.56 94 LEU A CA 1
ATOM 691 C C . LEU A 1 94 ? 2.524 0.690 -1.430 1.00 98.56 94 LEU A C 1
ATOM 693 O O . LEU A 1 94 ? 1.765 0.782 -0.466 1.00 98.56 94 LEU A O 1
ATOM 697 N N . THR A 1 95 ? 3.672 0.006 -1.382 1.00 98.69 95 THR A N 1
ATOM 698 C CA . THR A 1 95 ? 4.127 -0.746 -0.200 1.00 98.69 95 THR A CA 1
ATOM 699 C C . THR A 1 95 ? 4.244 0.146 1.038 1.00 98.69 95 THR A C 1
ATOM 701 O O . THR A 1 95 ? 3.871 -0.259 2.130 1.00 98.69 95 THR A O 1
ATOM 704 N N . SER A 1 96 ? 4.716 1.389 0.894 1.00 98.56 96 SER A N 1
ATOM 705 C CA . SER A 1 96 ? 4.868 2.312 2.031 1.00 98.56 96 SER A CA 1
ATOM 706 C C . SER A 1 96 ? 3.527 2.712 2.655 1.00 98.56 96 SER A C 1
ATOM 708 O O . SER A 1 96 ? 3.444 2.903 3.865 1.00 98.56 96 SER A O 1
ATOM 710 N N . TRP A 1 97 ? 2.461 2.811 1.861 1.00 98.56 97 TRP A N 1
ATOM 711 C CA . TRP A 1 97 ? 1.121 3.082 2.390 1.00 98.56 97 TRP A CA 1
ATOM 712 C C . TRP A 1 97 ? 0.512 1.870 3.099 1.00 98.56 97 TRP A C 1
ATOM 714 O O . TRP A 1 97 ? -0.200 2.034 4.090 1.00 98.56 97 TRP A O 1
ATOM 724 N N . GLU A 1 98 ? 0.839 0.657 2.654 1.00 98.81 98 GLU A N 1
ATOM 725 C CA . GLU A 1 98 ? 0.505 -0.568 3.385 1.00 98.81 98 GLU A CA 1
ATOM 726 C C . GLU A 1 98 ? 1.305 -0.694 4.697 1.00 98.81 98 GLU A C 1
ATOM 728 O O . GLU A 1 98 ? 0.727 -1.056 5.722 1.00 98.81 98 GLU A O 1
ATOM 733 N N . GLU A 1 99 ? 2.591 -0.314 4.710 1.00 98.75 99 GLU A N 1
ATOM 734 C CA . GLU A 1 99 ? 3.409 -0.192 5.932 1.00 98.75 99 GLU A CA 1
ATOM 735 C C . GLU A 1 99 ? 2.736 0.767 6.936 1.00 98.75 99 GLU A C 1
ATOM 737 O O . GLU A 1 99 ? 2.484 0.388 8.079 1.00 98.75 99 GLU A O 1
ATOM 742 N N . PHE A 1 100 ? 2.331 1.968 6.500 1.00 98.62 100 PHE A N 1
ATOM 743 C CA . PHE A 1 100 ? 1.622 2.919 7.367 1.00 98.62 100 PHE A CA 1
ATOM 744 C C . PHE A 1 100 ? 0.283 2.390 7.884 1.00 98.62 100 PHE A C 1
ATOM 746 O O . PHE A 1 100 ? -0.104 2.684 9.017 1.00 98.62 100 PHE A O 1
ATOM 753 N N . ALA A 1 101 ? -0.442 1.619 7.074 1.00 98.62 101 ALA A N 1
ATOM 754 C CA . ALA A 1 101 ? -1.688 0.991 7.492 1.00 98.62 101 ALA A CA 1
ATOM 755 C C . ALA A 1 101 ? -1.459 -0.068 8.583 1.00 98.62 101 ALA A C 1
ATOM 757 O O . ALA A 1 101 ? -2.237 -0.137 9.537 1.00 98.62 101 ALA A O 1
ATOM 758 N N . LEU A 1 102 ? -0.386 -0.856 8.478 1.00 98.88 102 LEU A N 1
ATOM 759 C CA . LEU A 1 102 ? 0.015 -1.819 9.505 1.00 98.88 102 LEU A CA 1
ATOM 760 C C . LEU A 1 102 ? 0.435 -1.123 10.805 1.00 98.88 102 LEU A C 1
ATOM 762 O O . LEU A 1 102 ? -0.074 -1.485 11.867 1.00 98.88 102 LEU A O 1
ATOM 766 N N . ASP A 1 103 ? 1.280 -0.095 10.726 1.00 98.56 103 ASP A N 1
ATOM 767 C CA . ASP A 1 103 ? 1.709 0.687 11.894 1.00 98.56 103 ASP A CA 1
ATOM 768 C C . ASP A 1 103 ? 0.513 1.352 12.592 1.00 98.56 103 ASP A C 1
ATOM 770 O O . ASP A 1 103 ? 0.429 1.400 13.822 1.00 98.56 103 ASP A O 1
ATOM 774 N N . ALA A 1 104 ? -0.456 1.838 11.809 1.00 98.31 104 ALA A N 1
ATOM 775 C CA . ALA A 1 104 ? -1.682 2.417 12.336 1.00 98.31 104 ALA A CA 1
ATOM 776 C C . ALA A 1 104 ? -2.539 1.384 13.076 1.00 98.31 104 ALA A C 1
ATOM 778 O O . ALA A 1 104 ? -3.022 1.675 14.170 1.00 98.31 104 ALA A O 1
ATOM 779 N N . LEU A 1 105 ? -2.712 0.183 12.515 1.00 98.38 105 LEU A N 1
ATOM 780 C CA . LEU A 1 105 ? -3.437 -0.906 13.175 1.00 98.38 105 LEU A CA 1
ATOM 781 C C . LEU A 1 105 ? -2.788 -1.283 14.509 1.00 98.38 105 LEU A C 1
ATOM 783 O O . LEU A 1 105 ? -3.500 -1.440 15.500 1.00 98.38 105 LEU A O 1
ATOM 787 N N . GLU A 1 106 ? -1.459 -1.365 14.549 1.00 98.12 106 GLU A N 1
ATOM 788 C CA . GLU A 1 106 ? -0.707 -1.689 15.762 1.00 98.12 106 GLU A CA 1
ATOM 789 C C . GLU A 1 106 ? -0.853 -0.604 16.843 1.00 98.12 106 GLU A C 1
ATOM 791 O O . GLU A 1 106 ? -1.160 -0.902 17.998 1.00 98.12 106 GLU A O 1
ATOM 796 N N . ALA A 1 107 ? -0.709 0.671 16.468 1.00 97.50 107 ALA A N 1
ATOM 797 C CA . ALA A 1 107 ? -0.901 1.793 17.385 1.00 97.50 107 ALA A CA 1
ATOM 798 C C . ALA A 1 107 ? -2.339 1.852 17.924 1.00 97.50 107 ALA A C 1
ATOM 800 O O . ALA A 1 107 ? -2.564 2.054 19.118 1.00 97.50 107 ALA A O 1
ATOM 801 N N . TRP A 1 108 ? -3.335 1.639 17.063 1.00 96.81 108 TRP A N 1
ATOM 802 C CA . TRP A 1 108 ? -4.740 1.661 17.466 1.00 96.81 108 TRP A CA 1
ATOM 803 C C . TRP A 1 108 ? -5.117 0.509 18.394 1.00 96.81 108 TRP A C 1
ATOM 805 O O . TRP A 1 108 ? -5.976 0.703 19.255 1.00 96.81 108 TRP A O 1
ATOM 815 N N . ASP A 1 109 ? -4.481 -0.656 18.261 1.00 95.06 109 ASP A N 1
ATOM 816 C CA . ASP A 1 109 ? -4.664 -1.778 19.187 1.00 95.06 109 ASP A CA 1
ATOM 817 C C . ASP A 1 109 ? -4.186 -1.429 20.606 1.00 95.06 109 ASP A C 1
ATOM 819 O O . ASP A 1 109 ? -4.864 -1.724 21.589 1.00 95.06 109 ASP A O 1
ATOM 823 N N . ARG A 1 110 ? -3.098 -0.654 20.712 1.00 95.12 110 ARG A N 1
ATOM 824 C CA . ARG A 1 110 ? -2.623 -0.069 21.980 1.00 95.12 110 ARG A CA 1
ATOM 825 C C . ARG A 1 110 ? -3.421 1.156 22.447 1.00 95.12 110 ARG A C 1
ATOM 827 O O . ARG A 1 110 ? -3.144 1.714 23.506 1.00 95.12 110 ARG A O 1
ATOM 834 N N . GLY A 1 111 ? -4.418 1.601 21.680 1.00 94.50 111 GLY A N 1
ATOM 835 C CA . GLY A 1 111 ? -5.188 2.814 21.970 1.00 94.50 111 GLY A CA 1
ATOM 836 C C . GLY A 1 111 ? -4.415 4.122 21.746 1.00 94.50 111 GLY A C 1
ATOM 837 O O . GLY A 1 111 ? -4.837 5.172 22.238 1.00 94.50 111 GLY A O 1
ATOM 838 N N . GLU A 1 112 ? -3.313 4.070 21.001 1.00 94.19 112 GLU A N 1
ATOM 839 C CA . GLU A 1 112 ? -2.423 5.189 20.689 1.00 94.19 112 GLU A CA 1
ATOM 840 C C . GLU A 1 112 ? -2.824 5.898 19.382 1.00 94.19 112 GLU A C 1
ATOM 842 O O . GLU A 1 112 ? -3.651 5.422 18.595 1.00 94.19 112 GLU A O 1
ATOM 847 N N . ARG A 1 113 ? -2.241 7.079 19.143 1.00 91.81 113 ARG A N 1
ATOM 848 C CA . ARG A 1 113 ? -2.342 7.778 17.852 1.00 91.81 113 ARG A CA 1
ATOM 849 C C . ARG A 1 113 ? -1.449 7.069 16.829 1.00 91.81 113 ARG A C 1
ATOM 851 O O . ARG A 1 113 ? -0.341 6.672 17.172 1.00 91.81 113 ARG A O 1
ATOM 858 N N . ALA A 1 114 ? -1.906 6.935 15.582 1.00 94.75 114 ALA A N 1
ATOM 859 C CA . ALA A 1 114 ? -1.076 6.329 14.544 1.00 94.75 114 ALA A CA 1
ATOM 860 C C . ALA A 1 114 ? 0.016 7.313 14.085 1.00 94.75 114 ALA A C 1
ATOM 862 O O . ALA A 1 114 ? -0.301 8.491 13.897 1.00 94.75 114 ALA A O 1
ATOM 863 N N . PRO A 1 115 ? 1.255 6.860 13.814 1.00 93.44 115 PRO A N 1
ATOM 864 C CA . PRO A 1 115 ? 2.326 7.732 13.321 1.00 93.44 115 PRO A CA 1
ATOM 865 C C . PRO A 1 115 ? 1.948 8.517 12.056 1.00 93.44 115 PRO A C 1
ATOM 867 O O . PRO A 1 115 ? 2.261 9.701 11.931 1.00 93.44 115 PRO A O 1
ATOM 870 N N . ILE A 1 116 ? 1.191 7.897 11.142 1.00 93.31 116 ILE A N 1
ATOM 871 C CA . ILE A 1 116 ? 0.727 8.558 9.915 1.00 93.31 116 ILE A CA 1
ATOM 872 C C . ILE A 1 116 ? -0.211 9.746 10.190 1.00 93.31 116 ILE A C 1
ATOM 874 O O . ILE A 1 116 ? -0.187 10.717 9.438 1.00 93.31 116 ILE A O 1
ATOM 878 N N . ASP A 1 117 ? -0.969 9.733 11.296 1.00 89.56 117 ASP A N 1
ATOM 879 C CA . ASP A 1 117 ? -1.823 10.864 11.685 1.00 89.56 117 ASP A CA 1
ATOM 880 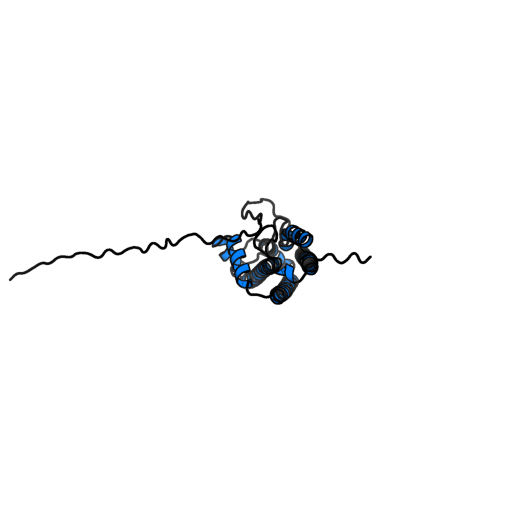C C . ASP A 1 117 ? -0.985 12.099 12.061 1.00 89.56 117 ASP A C 1
ATOM 882 O O . ASP A 1 117 ? -1.459 13.230 11.962 1.00 89.56 117 ASP A O 1
ATOM 886 N N . GLU A 1 118 ? 0.219 11.900 12.600 1.00 88.75 118 GLU A N 1
ATOM 887 C CA . GLU A 1 118 ? 1.144 12.980 12.956 1.00 88.75 118 GLU A CA 1
ATOM 888 C C . GLU A 1 118 ? 1.914 13.473 11.730 1.00 88.75 118 GLU A C 1
ATOM 890 O O . GLU A 1 118 ? 2.004 14.681 11.500 1.00 88.75 118 GLU A O 1
ATOM 895 N N . LEU A 1 119 ? 2.387 12.551 10.889 1.00 90.12 119 LEU A N 1
ATOM 896 C CA . LEU A 1 119 ? 3.054 12.886 9.630 1.00 90.12 119 LEU A CA 1
ATOM 897 C C . LEU A 1 119 ? 2.151 13.728 8.723 1.00 90.12 119 LEU A C 1
ATOM 899 O O . LEU A 1 119 ? 2.555 14.801 8.288 1.00 90.12 119 LEU A O 1
ATOM 903 N N . GLN A 1 120 ? 0.902 13.307 8.506 1.00 88.31 120 GLN A N 1
ATOM 904 C CA . GLN A 1 120 ? -0.047 14.046 7.663 1.00 88.31 120 GLN A CA 1
ATOM 905 C C . GLN A 1 120 ? -0.436 15.421 8.227 1.00 88.31 120 GLN A C 1
ATOM 907 O O . GLN A 1 120 ? -0.921 16.270 7.485 1.00 88.31 120 GLN A O 1
ATOM 912 N N . PHE A 1 121 ? -0.237 15.658 9.528 1.00 87.38 121 PHE A N 1
ATOM 913 C CA . PHE A 1 121 ? -0.462 16.968 10.141 1.00 87.38 121 PHE A CA 1
ATOM 914 C C . PHE A 1 121 ? 0.744 17.907 9.990 1.00 87.38 121 PHE A C 1
ATOM 916 O O . PHE A 1 121 ? 0.589 19.124 10.027 1.00 87.38 121 PHE A O 1
ATOM 923 N N . THR A 1 122 ? 1.948 17.352 9.852 1.00 88.94 122 THR A N 1
ATOM 924 C CA . THR A 1 122 ? 3.208 18.108 9.913 1.00 88.94 122 THR A CA 1
ATOM 925 C C . THR A 1 122 ? 3.845 18.338 8.548 1.00 88.94 122 THR A C 1
ATOM 927 O O . THR A 1 122 ? 4.563 19.321 8.369 1.00 88.94 122 THR A O 1
ATOM 930 N N . VAL A 1 123 ? 3.584 17.468 7.572 1.00 92.56 123 VAL A N 1
ATOM 931 C CA . VAL A 1 123 ? 4.144 17.552 6.219 1.00 92.56 123 VAL A CA 1
ATOM 932 C C . VAL A 1 123 ? 3.101 17.204 5.157 1.00 92.56 123 VAL A C 1
ATOM 934 O O . VAL A 1 123 ? 2.140 16.480 5.412 1.00 92.56 123 VAL A O 1
ATOM 937 N N . SER A 1 124 ? 3.293 17.717 3.939 1.00 93.88 124 SER A N 1
ATOM 938 C CA . SER A 1 124 ? 2.421 17.393 2.808 1.00 93.88 124 SER A CA 1
ATOM 939 C C . SER A 1 124 ? 2.562 15.928 2.385 1.00 93.88 124 SER A C 1
ATOM 941 O O . SER A 1 124 ? 3.640 15.335 2.483 1.00 93.88 124 SER A O 1
ATOM 943 N N . THR A 1 125 ? 1.493 15.358 1.826 1.00 92.00 125 THR A N 1
ATOM 944 C CA . THR A 1 125 ? 1.504 14.002 1.255 1.00 92.00 125 THR A CA 1
ATOM 945 C C . THR A 1 125 ? 2.604 13.828 0.207 1.00 92.00 125 THR A C 1
ATOM 947 O O . THR A 1 125 ? 3.308 12.824 0.228 1.00 92.00 125 THR A O 1
ATOM 950 N N . SER A 1 126 ? 2.839 14.832 -0.645 1.00 92.81 126 SER A N 1
ATOM 951 C CA . SER A 1 126 ? 3.918 14.797 -1.641 1.00 92.81 126 SER A CA 1
ATOM 952 C C . SER A 1 126 ? 5.299 14.641 -1.000 1.00 92.81 126 SER A C 1
ATOM 954 O O . SER A 1 126 ? 6.121 13.873 -1.496 1.00 92.81 126 SER A O 1
ATOM 956 N N . ARG A 1 127 ? 5.546 15.302 0.140 1.00 94.44 127 ARG A N 1
ATOM 957 C CA . ARG A 1 127 ? 6.805 15.163 0.883 1.00 94.44 127 ARG A CA 1
ATOM 958 C C . ARG A 1 127 ? 6.943 13.781 1.520 1.00 94.44 127 ARG A C 1
ATOM 960 O O . ARG A 1 127 ? 8.030 13.211 1.471 1.00 94.44 127 ARG A O 1
ATOM 967 N N . ILE A 1 128 ? 5.859 13.224 2.066 1.00 94.56 128 ILE A N 1
ATOM 968 C CA . ILE A 1 128 ? 5.835 11.844 2.586 1.00 94.56 128 ILE A CA 1
ATOM 969 C C . ILE A 1 128 ? 6.174 10.851 1.464 1.00 94.56 128 ILE A C 1
ATOM 971 O O . ILE A 1 128 ? 7.008 9.962 1.647 1.00 94.56 128 ILE A O 1
ATOM 975 N N . ASN A 1 129 ? 5.572 11.022 0.285 1.00 95.19 129 ASN A N 1
ATOM 976 C CA . ASN A 1 129 ? 5.816 10.169 -0.876 1.00 95.19 129 ASN A CA 1
ATOM 977 C C . ASN A 1 129 ? 7.277 10.262 -1.338 1.00 95.19 129 ASN A C 1
ATOM 979 O O . ASN A 1 129 ? 7.933 9.232 -1.488 1.00 95.19 129 ASN A O 1
ATOM 983 N N . ALA A 1 130 ? 7.820 11.477 -1.474 1.00 94.50 130 ALA A N 1
ATOM 984 C CA . ALA A 1 130 ? 9.218 11.691 -1.849 1.00 94.50 130 ALA A CA 1
ATOM 985 C C . ALA A 1 130 ? 10.193 11.019 -0.865 1.00 94.50 130 ALA A C 1
ATOM 987 O O . ALA A 1 130 ? 11.106 10.310 -1.284 1.00 94.50 130 ALA A O 1
ATOM 988 N N . GLN A 1 131 ? 9.962 11.158 0.445 1.00 95.75 131 GLN A N 1
ATOM 989 C CA . GLN A 1 131 ? 10.780 10.505 1.474 1.00 95.75 131 GLN A CA 1
ATOM 990 C C . GLN A 1 131 ? 10.727 8.973 1.389 1.00 95.75 131 GLN A C 1
ATOM 992 O O . GLN A 1 131 ? 11.739 8.301 1.591 1.00 95.75 131 GLN A O 1
ATOM 997 N N . ASN A 1 132 ? 9.559 8.404 1.087 1.00 94.81 132 ASN A N 1
ATOM 998 C CA . ASN A 1 132 ? 9.395 6.959 0.952 1.00 94.81 132 ASN A CA 1
ATOM 999 C C . ASN A 1 132 ? 10.050 6.395 -0.310 1.00 94.81 132 ASN A C 1
ATOM 1001 O O . ASN A 1 132 ? 10.646 5.316 -0.247 1.00 94.81 132 ASN A O 1
ATOM 1005 N N . VAL A 1 133 ? 9.978 7.126 -1.424 1.00 94.81 133 VAL A N 1
ATOM 1006 C CA . VAL A 1 133 ? 10.711 6.788 -2.650 1.00 94.81 133 VAL A CA 1
ATOM 1007 C C . VAL A 1 133 ? 12.214 6.842 -2.388 1.00 94.81 133 VAL A C 1
ATOM 1009 O O . VAL A 1 133 ? 12.901 5.854 -2.641 1.00 94.81 133 VAL A O 1
ATOM 1012 N N . GLU A 1 134 ? 12.712 7.919 -1.777 1.00 95.44 134 GLU A N 1
ATOM 1013 C CA . GLU A 1 134 ? 14.134 8.080 -1.444 1.00 95.44 134 GLU A CA 1
ATOM 1014 C C . GLU A 1 134 ? 14.643 6.945 -0.538 1.00 95.44 134 GLU A C 1
ATOM 1016 O O . GLU A 1 134 ? 15.649 6.298 -0.832 1.00 95.44 134 GLU A O 1
ATOM 1021 N N . ARG A 1 135 ? 13.888 6.589 0.513 1.00 96.56 135 ARG A N 1
ATOM 1022 C CA . ARG A 1 135 ? 14.210 5.472 1.426 1.00 96.56 135 ARG A CA 1
ATOM 1023 C C . ARG A 1 135 ? 14.409 4.134 0.700 1.00 96.56 135 ARG A C 1
ATOM 1025 O O . ARG A 1 135 ? 15.162 3.279 1.176 1.00 96.56 135 ARG A O 1
ATOM 1032 N N . LYS A 1 136 ? 13.727 3.934 -0.431 1.00 96.44 136 LYS A N 1
ATOM 1033 C CA . LYS A 1 136 ? 13.759 2.707 -1.243 1.00 96.44 136 LYS A CA 1
ATOM 1034 C C . LYS A 1 136 ? 14.550 2.876 -2.552 1.00 96.44 136 LYS A C 1
ATOM 1036 O O . LYS A 1 136 ? 14.661 1.916 -3.320 1.00 96.44 136 LYS A O 1
ATOM 1041 N N . ALA A 1 137 ? 15.164 4.036 -2.797 1.00 94.25 137 ALA A N 1
ATOM 1042 C CA . ALA A 1 137 ? 15.863 4.344 -4.046 1.00 94.25 137 ALA A CA 1
ATOM 1043 C C . ALA A 1 137 ? 17.002 3.349 -4.326 1.00 94.25 137 ALA A C 1
ATOM 1045 O O . ALA A 1 137 ? 17.068 2.764 -5.409 1.00 94.25 137 ALA A O 1
ATOM 1046 N N . ALA A 1 138 ? 17.820 3.056 -3.309 1.00 96.00 138 ALA A N 1
ATOM 1047 C CA . ALA A 1 138 ? 18.944 2.121 -3.401 1.00 96.00 138 ALA A CA 1
ATOM 1048 C C . ALA A 1 138 ? 18.536 0.633 -3.457 1.00 96.00 138 ALA A C 1
ATOM 1050 O O . ALA A 1 138 ? 19.391 -0.246 -3.589 1.00 96.00 138 ALA A O 1
ATOM 1051 N N . TRP A 1 13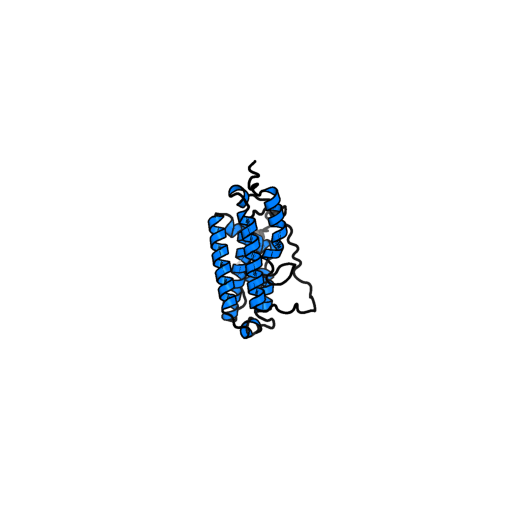9 ? 17.249 0.301 -3.313 1.00 98.06 139 TRP A N 1
ATOM 1052 C CA . TRP A 1 139 ? 16.809 -1.091 -3.335 1.00 98.06 139 TRP A CA 1
ATOM 1053 C C . TRP A 1 139 ? 16.755 -1.617 -4.769 1.00 98.06 139 TRP A C 1
ATOM 1055 O O . TRP A 1 139 ? 16.312 -0.933 -5.694 1.00 98.06 139 TRP A O 1
ATOM 1065 N N . SER A 1 140 ? 17.150 -2.880 -4.943 1.00 97.94 140 SER A N 1
ATOM 1066 C CA . SER A 1 140 ? 16.899 -3.596 -6.191 1.00 97.94 140 SER A CA 1
ATOM 1067 C C . SER A 1 140 ? 15.404 -3.871 -6.355 1.00 97.94 140 SER A C 1
ATOM 1069 O O . SER A 1 140 ? 14.692 -4.068 -5.368 1.00 97.94 140 SER A O 1
ATOM 1071 N N . TYR A 1 141 ? 14.931 -3.968 -7.600 1.00 97.81 141 TYR A N 1
ATOM 1072 C CA . TYR A 1 141 ? 13.533 -4.322 -7.870 1.00 97.81 141 TYR A CA 1
ATOM 1073 C C . TYR A 1 141 ? 13.119 -5.630 -7.178 1.00 97.81 141 TYR A C 1
ATOM 1075 O O . TYR A 1 141 ? 12.069 -5.689 -6.553 1.00 97.81 141 TYR A O 1
ATOM 1083 N N . ALA A 1 142 ? 13.984 -6.650 -7.190 1.00 97.88 142 ALA A N 1
ATOM 1084 C CA . ALA A 1 142 ? 13.704 -7.918 -6.515 1.00 97.88 142 ALA A CA 1
ATOM 1085 C C . ALA A 1 142 ? 13.499 -7.758 -4.997 1.00 97.88 142 ALA A C 1
ATOM 1087 O O . ALA A 1 142 ? 12.713 -8.491 -4.406 1.00 97.88 142 ALA A O 1
ATOM 1088 N N . ARG A 1 143 ? 14.201 -6.815 -4.351 1.00 98.31 143 ARG A N 1
ATOM 1089 C CA . ARG A 1 143 ? 13.971 -6.493 -2.937 1.00 98.31 143 ARG A CA 1
ATOM 1090 C C . ARG A 1 143 ? 12.639 -5.773 -2.745 1.00 98.31 143 ARG A C 1
ATOM 1092 O O . ARG A 1 143 ? 11.901 -6.165 -1.853 1.00 98.31 143 ARG A O 1
ATOM 1099 N N . VAL A 1 144 ? 12.344 -4.762 -3.566 1.00 98.44 144 VAL A N 1
ATOM 1100 C CA . VAL A 1 144 ? 11.070 -4.024 -3.500 1.00 98.44 144 VAL A CA 1
ATOM 1101 C C . VAL A 1 144 ? 9.890 -4.978 -3.677 1.00 98.44 144 VAL A C 1
ATOM 1103 O O . VAL A 1 144 ? 8.966 -4.935 -2.878 1.00 98.44 144 VAL A O 1
ATOM 1106 N N . ARG A 1 145 ? 9.961 -5.891 -4.650 1.00 98.44 145 ARG A N 1
ATOM 1107 C CA . ARG A 1 145 ? 8.910 -6.878 -4.909 1.00 98.44 145 ARG A CA 1
ATOM 1108 C C . ARG A 1 145 ? 8.670 -7.822 -3.733 1.00 98.44 145 ARG A C 1
ATOM 1110 O O . ARG A 1 145 ? 7.538 -7.940 -3.289 1.00 98.44 145 ARG A O 1
ATOM 1117 N N . ARG A 1 146 ? 9.729 -8.414 -3.169 1.00 98.62 146 ARG A N 1
ATOM 1118 C CA . ARG A 1 146 ? 9.595 -9.271 -1.975 1.00 98.62 146 ARG A CA 1
ATOM 1119 C C . ARG A 1 146 ? 9.007 -8.527 -0.778 1.00 98.62 146 ARG A C 1
ATOM 1121 O O . ARG A 1 146 ? 8.243 -9.110 -0.018 1.00 98.62 146 ARG A O 1
ATOM 1128 N N . GLU A 1 147 ? 9.393 -7.266 -0.583 1.00 98.62 147 GLU A N 1
ATOM 1129 C CA . GLU A 1 147 ? 8.851 -6.466 0.517 1.00 98.62 147 GLU A CA 1
ATOM 1130 C C . GLU A 1 147 ? 7.377 -6.122 0.286 1.00 98.62 147 GLU A C 1
ATOM 1132 O O . GLU A 1 147 ? 6.588 -6.195 1.225 1.00 98.62 147 GLU A O 1
ATOM 1137 N N . ALA A 1 148 ? 6.999 -5.809 -0.957 1.00 98.69 148 ALA A N 1
ATOM 1138 C CA . ALA A 1 148 ? 5.615 -5.563 -1.343 1.00 98.69 148 ALA A CA 1
ATOM 1139 C C . ALA A 1 148 ? 4.737 -6.797 -1.101 1.00 98.69 148 ALA A C 1
ATOM 1141 O O . ALA A 1 148 ? 3.725 -6.694 -0.417 1.00 98.69 148 ALA A O 1
ATOM 1142 N N . GLU A 1 149 ? 5.163 -7.970 -1.578 1.00 98.69 149 GLU A N 1
ATOM 1143 C CA . GLU A 1 149 ? 4.462 -9.247 -1.378 1.00 98.69 149 GLU A CA 1
ATOM 1144 C C . GLU A 1 149 ? 4.271 -9.537 0.119 1.00 98.69 149 GLU A C 1
ATOM 1146 O O . GLU A 1 149 ? 3.147 -9.710 0.591 1.00 98.69 149 GLU A O 1
ATOM 1151 N N . ARG A 1 150 ? 5.357 -9.478 0.899 1.00 98.81 150 ARG A N 1
ATOM 1152 C CA . ARG A 1 150 ? 5.317 -9.718 2.348 1.00 98.81 150 ARG A CA 1
ATOM 1153 C C . ARG A 1 150 ? 4.400 -8.737 3.082 1.00 98.81 150 ARG A C 1
ATOM 1155 O O . ARG A 1 150 ? 3.676 -9.134 3.998 1.00 98.81 150 ARG A O 1
ATOM 1162 N N . THR A 1 151 ? 4.479 -7.453 2.743 1.00 98.88 151 THR A N 1
ATOM 1163 C CA . THR A 1 151 ? 3.684 -6.400 3.390 1.00 98.88 151 THR A CA 1
ATOM 1164 C C . THR A 1 151 ? 2.208 -6.572 3.063 1.00 98.88 151 THR A C 1
ATOM 1166 O O . THR A 1 151 ? 1.381 -6.543 3.978 1.00 98.88 151 THR A O 1
ATOM 1169 N N . HIS A 1 152 ? 1.893 -6.854 1.800 1.00 98.81 152 HIS A N 1
ATOM 1170 C CA . HIS A 1 152 ? 0.532 -7.068 1.336 1.00 98.81 152 HIS A CA 1
ATOM 1171 C C . HIS A 1 152 ? -0.102 -8.286 2.009 1.00 98.81 152 HIS A C 1
ATOM 1173 O O . HIS A 1 152 ? -1.177 -8.181 2.601 1.00 98.81 152 HIS A O 1
ATOM 1179 N N . GLU A 1 153 ? 0.593 -9.425 2.029 1.00 98.81 153 GLU A N 1
ATOM 1180 C CA . GLU A 1 153 ? 0.132 -10.635 2.718 1.00 98.81 153 GLU A CA 1
ATOM 1181 C C . GLU A 1 153 ? -0.103 -10.386 4.212 1.00 98.81 153 GLU A C 1
ATOM 1183 O O . GLU A 1 153 ? -1.142 -10.772 4.758 1.00 98.81 153 GLU A O 1
ATOM 1188 N N . ARG A 1 154 ? 0.822 -9.683 4.883 1.00 98.88 154 ARG A N 1
ATOM 1189 C CA . ARG A 1 154 ? 0.666 -9.313 6.297 1.00 98.88 154 ARG A CA 1
ATOM 1190 C C . ARG A 1 154 ? -0.547 -8.410 6.506 1.00 98.88 154 ARG A C 1
ATOM 1192 O O . ARG A 1 154 ? -1.281 -8.613 7.476 1.00 98.88 154 ARG A O 1
ATOM 1199 N N . LEU A 1 155 ? -0.779 -7.434 5.632 1.00 98.88 155 LEU A N 1
ATOM 1200 C CA . LEU A 1 155 ? -1.936 -6.543 5.705 1.00 98.88 155 LEU A CA 1
ATOM 1201 C C . LEU A 1 155 ? -3.244 -7.321 5.541 1.00 98.88 155 LEU A C 1
ATOM 1203 O O . LEU A 1 155 ? -4.140 -7.188 6.380 1.00 98.88 155 LEU A O 1
ATOM 1207 N N . LEU A 1 156 ? -3.339 -8.179 4.523 1.00 98.88 156 LEU A N 1
ATOM 1208 C CA . LEU A 1 156 ? -4.517 -9.012 4.285 1.00 98.88 156 LEU A CA 1
ATOM 1209 C C . LEU A 1 156 ? -4.786 -9.958 5.455 1.00 98.88 156 LEU A C 1
ATOM 1211 O O . LEU A 1 156 ? -5.924 -10.039 5.915 1.00 98.88 156 LEU A O 1
ATOM 1215 N N . ALA A 1 157 ? -3.755 -10.618 5.989 1.00 98.81 157 ALA A N 1
ATOM 1216 C CA . ALA A 1 157 ? -3.880 -11.486 7.157 1.00 98.81 157 ALA A CA 1
ATOM 1217 C C . ALA A 1 157 ? -4.341 -10.706 8.400 1.00 98.81 157 ALA A C 1
ATOM 1219 O O . ALA A 1 157 ? -5.238 -11.154 9.115 1.00 98.81 157 ALA A O 1
ATOM 1220 N N . THR A 1 158 ? -3.788 -9.511 8.625 1.00 98.81 158 THR A N 1
ATOM 1221 C CA . THR A 1 158 ? -4.146 -8.657 9.769 1.00 98.81 158 THR A CA 1
ATOM 1222 C C . THR A 1 158 ? -5.606 -8.211 9.680 1.00 98.81 158 THR A C 1
ATOM 1224 O O . THR A 1 158 ? -6.367 -8.401 10.628 1.00 98.81 158 THR A O 1
ATOM 1227 N N . ILE A 1 159 ? -6.052 -7.704 8.524 1.00 98.62 159 ILE A N 1
ATOM 1228 C CA . ILE A 1 159 ? -7.466 -7.360 8.285 1.00 98.62 159 ILE A CA 1
ATOM 1229 C C . ILE A 1 159 ? -8.344 -8.623 8.353 1.00 98.62 159 ILE A C 1
ATOM 1231 O O . ILE A 1 159 ? -9.464 -8.592 8.870 1.00 98.62 159 ILE A O 1
ATOM 1235 N N . GLY A 1 160 ? -7.833 -9.753 7.868 1.00 98.56 160 GLY A N 1
ATOM 1236 C CA . GLY A 1 160 ? -8.439 -11.082 7.903 1.00 98.56 160 GLY A CA 1
ATOM 1237 C C . GLY A 1 160 ? -8.726 -11.594 9.318 1.00 98.56 160 GLY A C 1
ATOM 1238 O O . GLY A 1 160 ? -9.760 -12.234 9.531 1.00 98.56 160 GLY A O 1
ATOM 1239 N N . GLY A 1 161 ? -7.876 -11.248 10.284 1.00 98.31 161 GLY A N 1
ATOM 1240 C CA . GLY A 1 161 ? -8.023 -11.607 11.696 1.00 98.31 161 GLY A CA 1
ATOM 1241 C C . GLY A 1 161 ? -9.014 -10.742 12.481 1.00 98.31 161 GLY A C 1
ATOM 1242 O O . GLY A 1 161 ? -9.464 -11.149 13.551 1.00 98.31 161 GLY A O 1
ATOM 1243 N N . LEU A 1 162 ? -9.401 -9.568 11.971 1.00 98.12 162 LEU A N 1
ATOM 1244 C CA . LEU A 1 162 ? -10.351 -8.694 12.665 1.00 98.12 162 LEU A CA 1
ATOM 1245 C C . LEU A 1 162 ? -11.776 -9.258 12.618 1.00 98.12 162 LEU A C 1
ATOM 1247 O O . LEU A 1 162 ? -12.254 -9.716 11.578 1.00 98.12 162 LEU A O 1
ATOM 1251 N N . SER A 1 163 ? -12.506 -9.139 13.728 1.00 98.12 163 SER A N 1
ATOM 1252 C CA . SER A 1 163 ? -13.950 -9.370 13.724 1.00 98.12 163 SER A CA 1
ATOM 1253 C C . SER A 1 163 ? -14.684 -8.212 13.043 1.00 98.12 163 SER A C 1
ATOM 1255 O O . SER A 1 163 ? -14.249 -7.059 13.074 1.00 98.12 163 SER A O 1
ATOM 1257 N N . ASP A 1 164 ? -15.856 -8.490 12.474 1.00 98.19 164 ASP A N 1
ATOM 1258 C CA . ASP A 1 164 ? -16.690 -7.446 11.870 1.00 98.19 164 ASP A CA 1
ATOM 1259 C C . ASP A 1 164 ? -17.177 -6.417 12.912 1.00 98.19 164 ASP A C 1
ATOM 1261 O O . ASP A 1 164 ? -17.400 -5.252 12.582 1.00 98.19 164 ASP A O 1
ATOM 1265 N N . ALA A 1 165 ? -17.305 -6.824 14.181 1.00 97.44 165 ALA A N 1
ATOM 1266 C CA . ALA A 1 165 ? -17.577 -5.911 15.287 1.00 97.44 165 ALA A CA 1
ATOM 1267 C C . ALA A 1 165 ? -16.400 -4.951 15.518 1.00 97.44 165 ALA A C 1
ATOM 1269 O O . ALA A 1 165 ? -16.609 -3.741 15.590 1.00 97.44 165 ALA A O 1
ATOM 1270 N N . ARG A 1 166 ? -15.157 -5.459 15.545 1.00 97.06 166 ARG A N 1
ATOM 1271 C CA . ARG A 1 166 ? -13.957 -4.619 15.678 1.00 97.06 166 ARG A CA 1
ATOM 1272 C C . ARG A 1 166 ? -13.784 -3.673 14.492 1.00 97.06 166 ARG A C 1
ATOM 1274 O O . ARG A 1 166 ? -13.418 -2.521 14.699 1.00 97.06 166 ARG A O 1
ATOM 1281 N N . TRP A 1 167 ? -14.086 -4.140 13.279 1.00 98.06 167 TRP A N 1
ATOM 1282 C CA . TRP A 1 167 ? -14.048 -3.343 12.048 1.00 98.06 167 TRP A CA 1
ATOM 1283 C C . TRP A 1 167 ? -14.955 -2.106 12.108 1.00 98.06 167 TRP A C 1
ATOM 1285 O O . TRP A 1 167 ? -14.571 -1.030 11.641 1.00 98.06 167 TRP A O 1
ATOM 1295 N N . ARG A 1 168 ? -16.151 -2.265 12.692 1.00 97.19 168 ARG A N 1
ATOM 1296 C CA . ARG A 1 168 ? -17.151 -1.198 12.863 1.00 97.19 168 ARG A CA 1
ATOM 1297 C C . ARG A 1 168 ? -16.921 -0.339 14.107 1.00 97.19 168 ARG A C 1
ATOM 1299 O O . ARG A 1 168 ? -17.360 0.806 14.132 1.00 97.19 168 ARG A O 1
ATOM 1306 N N . ALA A 1 169 ? -16.244 -0.867 15.124 1.00 96.25 169 ALA A N 1
ATOM 1307 C CA . ALA A 1 169 ? -15.915 -0.114 16.327 1.00 96.25 169 ALA A CA 1
ATOM 1308 C C . ALA A 1 169 ? -14.924 1.028 16.026 1.00 96.25 169 ALA A C 1
ATOM 1310 O O . ALA A 1 169 ? -14.124 0.916 15.089 1.00 96.25 169 ALA A O 1
ATOM 1311 N N . PRO A 1 170 ? -14.921 2.112 16.824 1.00 96.88 170 PRO A N 1
ATOM 1312 C CA . PRO A 1 170 ? -13.929 3.170 16.693 1.00 96.88 170 PRO A CA 1
ATOM 1313 C C . PRO A 1 170 ? -12.493 2.644 16.749 1.00 96.88 170 PRO A C 1
ATOM 1315 O O . PRO A 1 170 ? -12.190 1.720 17.504 1.00 96.88 170 PRO A O 1
ATOM 1318 N N . ALA A 1 171 ? -11.589 3.234 15.962 1.00 94.19 171 ALA A N 1
ATOM 1319 C CA . ALA A 1 171 ? -10.193 2.784 15.919 1.00 94.19 171 ALA A CA 1
ATOM 1320 C C . ALA A 1 171 ? -9.506 2.840 17.295 1.00 94.19 171 ALA A C 1
ATOM 1322 O O . ALA A 1 171 ? -8.810 1.900 17.655 1.00 94.19 171 ALA A O 1
ATOM 1323 N N . THR A 1 172 ? -9.767 3.884 18.083 1.00 92.94 172 THR A N 1
ATOM 1324 C CA . THR A 1 172 ? -9.265 4.044 19.457 1.00 92.94 172 THR A CA 1
ATOM 1325 C C . THR A 1 172 ? -10.424 4.352 20.412 1.00 92.94 172 THR A C 1
ATOM 1327 O O . THR A 1 172 ? -11.460 4.838 19.950 1.00 92.94 172 THR A O 1
ATOM 1330 N N . PRO A 1 173 ? -10.271 4.162 21.741 1.00 88.75 173 PRO A N 1
ATOM 1331 C CA . PRO A 1 173 ? -11.338 4.446 22.712 1.00 88.75 173 PRO A CA 1
ATOM 1332 C C . PRO A 1 173 ?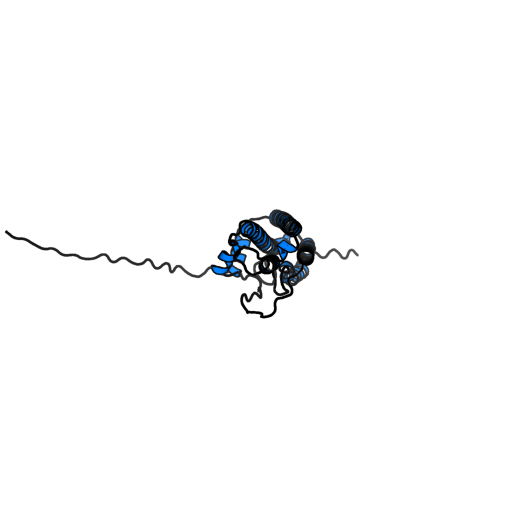 -11.838 5.898 22.705 1.00 88.75 173 PRO A C 1
ATOM 1334 O O . PRO A 1 173 ? -12.987 6.162 23.042 1.00 88.75 173 PRO A O 1
ATOM 1337 N N . ARG A 1 174 ? -10.974 6.848 22.323 1.00 87.44 174 ARG A N 1
ATOM 1338 C CA . ARG A 1 174 ? -11.315 8.278 22.207 1.00 87.44 174 ARG A CA 1
ATOM 1339 C C . ARG A 1 174 ? -11.756 8.680 20.794 1.0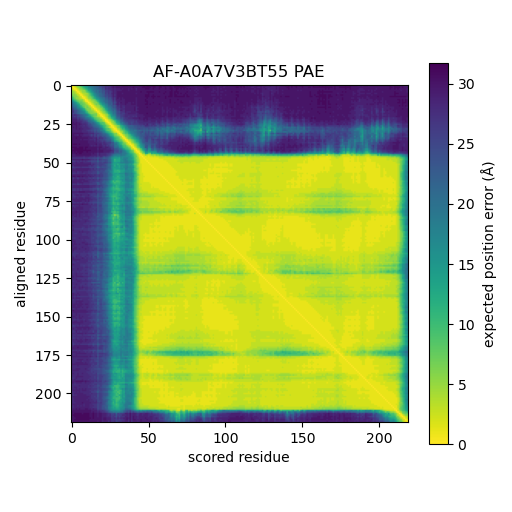0 87.44 174 ARG A C 1
ATOM 1341 O O . ARG A 1 174 ? -12.143 9.825 20.576 1.00 87.44 174 ARG A O 1
ATOM 1348 N N . GLY A 1 175 ? -11.655 7.772 19.825 1.00 88.62 175 GLY A N 1
ATOM 1349 C CA . GLY A 1 175 ? -12.018 8.012 18.434 1.00 88.62 175 GLY A CA 1
ATOM 1350 C C . GLY A 1 175 ? -13.525 7.917 18.201 1.00 88.62 175 GLY A C 1
ATOM 1351 O O . GLY A 1 175 ? -14.250 7.271 18.951 1.00 88.62 175 GLY A O 1
ATOM 1352 N N . ARG A 1 176 ? -13.997 8.547 17.121 1.00 89.88 176 ARG A N 1
ATOM 1353 C CA . ARG A 1 176 ? -15.407 8.472 16.688 1.00 89.88 176 ARG A CA 1
ATOM 1354 C C . ARG A 1 176 ? -15.605 7.679 15.397 1.00 89.88 176 ARG A C 1
ATOM 1356 O O . ARG A 1 176 ? -16.661 7.097 15.199 1.00 89.88 176 ARG A O 1
ATOM 1363 N N . ARG A 1 177 ? -14.592 7.645 14.525 1.00 94.00 177 ARG A N 1
ATOM 1364 C CA . ARG A 1 177 ? -14.673 6.972 13.221 1.00 94.00 177 ARG A CA 1
ATOM 1365 C C . ARG A 1 177 ? -14.387 5.471 13.349 1.00 94.00 177 ARG A C 1
ATOM 1367 O O . ARG A 1 177 ? -13.409 5.127 14.027 1.00 94.00 177 ARG A O 1
ATOM 1374 N N . PRO A 1 178 ? -15.157 4.602 12.664 1.00 96.88 178 PRO A N 1
ATOM 1375 C CA . PRO A 1 178 ? -14.880 3.170 12.595 1.00 96.88 178 PRO A CA 1
ATOM 1376 C C . PRO A 1 178 ? -13.447 2.869 12.150 1.00 96.88 178 PRO A C 1
ATOM 1378 O O . PRO A 1 178 ? -12.894 3.581 11.304 1.00 96.88 178 PRO A O 1
ATOM 1381 N N . LEU A 1 179 ? -12.862 1.786 12.669 1.00 97.56 179 LEU A N 1
ATOM 1382 C CA . LEU A 1 179 ? -11.528 1.320 12.279 1.00 97.56 179 LEU A CA 1
ATOM 1383 C C . LEU A 1 179 ? -11.422 1.158 10.763 1.00 97.56 179 LEU A C 1
ATOM 1385 O O . LEU A 1 179 ? -10.503 1.705 10.157 1.00 97.56 179 LEU A O 1
ATOM 1389 N N . GLY A 1 180 ? -12.392 0.482 10.141 1.00 98.00 180 GLY A N 1
ATOM 1390 C CA . GLY A 1 180 ? -12.386 0.266 8.695 1.00 98.00 180 GLY A CA 1
ATOM 1391 C C . GLY A 1 180 ? -12.436 1.564 7.883 1.00 98.00 180 GLY A C 1
ATOM 1392 O O . GLY A 1 180 ? -11.810 1.651 6.831 1.00 98.00 180 GLY A O 1
ATOM 1393 N N . ALA A 1 181 ? -13.113 2.601 8.389 1.00 97.19 181 ALA A N 1
ATOM 1394 C CA . ALA A 1 181 ? -13.189 3.899 7.718 1.00 97.19 181 ALA A CA 1
ATOM 1395 C C . ALA A 1 181 ? -11.848 4.644 7.774 1.00 97.19 181 ALA A C 1
ATOM 1397 O O . ALA A 1 181 ? -11.438 5.258 6.790 1.00 97.19 181 ALA A O 1
ATOM 1398 N N . ARG A 1 182 ? -11.150 4.585 8.915 1.00 96.75 182 ARG A N 1
ATOM 1399 C CA . ARG A 1 182 ? -9.819 5.193 9.058 1.00 96.75 182 ARG A CA 1
ATOM 1400 C C . ARG A 1 182 ? -8.769 4.449 8.242 1.00 96.75 182 ARG A C 1
ATOM 1402 O O . ARG A 1 182 ? -7.999 5.086 7.535 1.00 96.75 182 ARG A O 1
ATOM 1409 N N . LEU A 1 183 ? -8.786 3.119 8.286 1.00 98.12 183 LEU A N 1
ATOM 1410 C CA . LEU A 1 183 ? -7.887 2.289 7.488 1.00 98.12 183 LEU A CA 1
ATOM 1411 C C . LEU A 1 183 ? -8.111 2.505 5.985 1.00 98.12 183 LEU A C 1
ATOM 1413 O O . LEU A 1 183 ? -7.161 2.671 5.228 1.00 98.12 183 LEU A O 1
ATOM 1417 N N . GLY A 1 184 ? -9.376 2.583 5.567 1.00 97.75 184 GLY A N 1
ATOM 1418 C CA . GLY A 1 184 ? -9.745 2.869 4.185 1.00 97.75 184 GLY A CA 1
ATOM 1419 C C . GLY A 1 184 ? -9.293 4.246 3.702 1.00 97.75 184 GLY A C 1
ATOM 1420 O O . GLY A 1 184 ? -9.039 4.390 2.513 1.00 97.75 184 GLY A O 1
ATOM 1421 N N . ALA A 1 185 ? -9.160 5.232 4.596 1.00 95.25 185 ALA A N 1
ATOM 1422 C CA . ALA A 1 185 ? -8.613 6.545 4.262 1.00 95.25 185 ALA A CA 1
ATOM 1423 C C . ALA A 1 185 ? -7.089 6.511 4.049 1.00 95.25 185 ALA A C 1
ATOM 1425 O O . ALA A 1 185 ? -6.600 7.196 3.160 1.00 95.25 185 ALA A O 1
ATOM 1426 N N . ILE A 1 186 ? -6.356 5.694 4.816 1.00 97.25 186 ILE A N 1
ATOM 1427 C CA . ILE A 1 186 ? -4.907 5.487 4.622 1.00 97.25 186 ILE A CA 1
ATOM 1428 C C . ILE A 1 186 ? -4.643 4.778 3.287 1.00 97.25 186 ILE A C 1
ATOM 1430 O O . ILE A 1 186 ? -3.750 5.164 2.547 1.00 97.25 186 ILE A O 1
ATOM 1434 N N . LEU A 1 187 ? -5.448 3.763 2.963 1.00 97.88 187 LEU A N 1
ATOM 1435 C CA . LEU A 1 187 ? -5.319 2.950 1.744 1.00 97.88 187 LEU A CA 1
ATOM 1436 C C . LEU A 1 187 ? -6.207 3.461 0.595 1.00 97.88 187 LEU A C 1
ATOM 1438 O O . LEU A 1 187 ? -6.533 2.721 -0.336 1.00 97.88 187 LEU A O 1
ATOM 1442 N N . GLY A 1 188 ? -6.691 4.696 0.700 1.00 95.88 188 GLY A N 1
ATOM 1443 C CA . GLY A 1 188 ? -7.664 5.274 -0.218 1.00 95.88 188 GLY A CA 1
ATOM 1444 C C . GLY A 1 188 ? -7.028 5.832 -1.486 1.00 95.88 188 GLY A C 1
ATOM 1445 O O . GLY A 1 188 ? -5.872 6.238 -1.500 1.00 95.88 188 GLY A O 1
ATOM 1446 N N . GLY A 1 189 ? -7.823 5.893 -2.550 1.00 91.00 189 GLY A N 1
ATOM 1447 C CA . GLY A 1 189 ? -7.511 6.647 -3.763 1.00 91.00 189 GLY A CA 1
ATOM 1448 C C . GLY A 1 189 ? -8.700 7.519 -4.181 1.00 91.00 189 GLY A C 1
ATOM 1449 O O . GLY A 1 189 ? -9.743 7.490 -3.521 1.00 91.00 189 GLY A O 1
ATOM 1450 N N . PRO A 1 190 ? -8.609 8.255 -5.303 1.00 89.56 190 PRO A N 1
ATOM 1451 C CA . PRO A 1 190 ? -9.708 9.090 -5.802 1.00 89.56 190 PRO A CA 1
ATOM 1452 C C . PRO A 1 190 ? -11.015 8.318 -6.051 1.00 89.56 190 PRO A C 1
ATOM 1454 O O . PRO A 1 190 ? -12.099 8.883 -5.966 1.00 89.56 190 PRO A O 1
ATOM 1457 N N . ALA A 1 191 ? -10.921 7.012 -6.326 1.00 90.44 191 ALA A N 1
ATOM 1458 C CA . ALA A 1 191 ? -12.070 6.128 -6.526 1.00 90.44 191 ALA A CA 1
ATOM 1459 C C . ALA A 1 191 ? -12.716 5.626 -5.214 1.00 90.44 191 ALA A C 1
ATOM 1461 O O . ALA A 1 191 ? -13.719 4.909 -5.258 1.00 90.44 191 ALA A O 1
ATOM 1462 N N . GLY A 1 192 ? -12.143 5.955 -4.051 1.00 94.06 192 GLY A N 1
ATOM 1463 C CA . GLY A 1 192 ? -12.670 5.602 -2.733 1.00 94.06 192 GLY A CA 1
ATOM 1464 C C . GLY A 1 192 ? -11.698 4.811 -1.844 1.00 94.06 192 GLY A C 1
ATOM 1465 O O . GLY A 1 192 ? -10.516 4.657 -2.168 1.00 94.06 192 GLY A O 1
ATOM 1466 N N . PRO A 1 193 ? -12.184 4.307 -0.693 1.00 96.44 193 PRO A N 1
ATOM 1467 C CA . PRO A 1 193 ? -11.347 3.629 0.291 1.00 96.44 193 PRO A CA 1
ATOM 1468 C C . PRO A 1 193 ? -10.788 2.310 -0.251 1.00 96.44 193 PRO A C 1
ATOM 1470 O O . PRO A 1 193 ? -11.470 1.609 -1.001 1.00 96.44 193 PRO A O 1
ATOM 1473 N N . PHE A 1 194 ? -9.571 1.955 0.173 1.00 98.00 194 PHE A N 1
ATOM 1474 C CA . PHE A 1 194 ? -8.834 0.747 -0.245 1.00 98.00 194 PHE A CA 1
ATOM 1475 C C . PHE A 1 194 ? -8.440 0.690 -1.733 1.00 98.00 194 PHE A C 1
ATOM 1477 O O . PHE A 1 194 ? -7.889 -0.311 -2.176 1.00 98.00 194 PHE A O 1
ATOM 1484 N N . ARG A 1 195 ? -8.708 1.742 -2.519 1.00 97.38 195 ARG A N 1
ATOM 1485 C CA . ARG A 1 195 ? -8.464 1.787 -3.973 1.00 97.38 195 ARG A CA 1
ATOM 1486 C C . ARG A 1 195 ? -7.184 2.536 -4.353 1.00 97.38 195 ARG A C 1
ATOM 1488 O O . ARG A 1 195 ? -7.130 3.140 -5.423 1.00 97.38 195 ARG A O 1
ATOM 1495 N N . HIS A 1 196 ? -6.167 2.527 -3.491 1.00 97.25 196 HIS A N 1
ATOM 1496 C CA . HIS A 1 196 ? -4.908 3.208 -3.794 1.00 97.25 196 HIS A CA 1
ATOM 1497 C C . HIS A 1 196 ? -4.212 2.603 -5.025 1.00 97.25 196 HIS A C 1
ATOM 1499 O O . HIS A 1 196 ? -3.920 3.337 -5.963 1.00 97.25 196 HIS A O 1
ATOM 1505 N N . ASP A 1 197 ? -4.063 1.277 -5.098 1.00 97.50 197 ASP A N 1
ATOM 1506 C CA . ASP A 1 197 ? -3.488 0.595 -6.270 1.00 97.50 197 ASP A CA 1
ATOM 1507 C C . ASP A 1 197 ? -4.240 0.935 -7.572 1.00 97.50 197 ASP A C 1
ATOM 1509 O O . ASP A 1 197 ? -3.630 1.228 -8.601 1.00 97.50 197 ASP A O 1
ATOM 1513 N N . GLU A 1 198 ? -5.577 0.977 -7.524 1.00 95.88 198 GLU A N 1
ATOM 1514 C CA . GLU A 1 198 ? -6.420 1.310 -8.680 1.00 95.88 198 GLU A CA 1
ATOM 1515 C C . GLU A 1 198 ? -6.146 2.714 -9.231 1.00 95.88 198 GLU A C 1
ATOM 1517 O O . GLU A 1 198 ? -6.197 2.913 -10.448 1.00 95.88 198 GLU A O 1
ATOM 1522 N N . ALA A 1 199 ? -5.805 3.670 -8.362 1.00 95.25 199 ALA A N 1
ATOM 1523 C CA . ALA A 1 199 ? -5.478 5.036 -8.763 1.00 95.25 199 ALA A CA 1
ATOM 1524 C C . ALA A 1 199 ? -4.276 5.098 -9.722 1.00 95.25 199 ALA A C 1
ATOM 1526 O O . ALA A 1 199 ? -4.197 6.009 -10.546 1.00 95.25 199 ALA A O 1
ATOM 1527 N N . HIS A 1 200 ? -3.382 4.106 -9.664 1.00 97.25 200 HIS A N 1
ATOM 1528 C CA . HIS A 1 200 ? -2.143 4.069 -10.445 1.00 97.25 200 HIS A CA 1
ATOM 1529 C C . HIS A 1 200 ? -2.202 3.146 -11.667 1.00 97.25 200 HIS A C 1
ATOM 1531 O O . HIS A 1 200 ? -1.323 3.218 -12.529 1.00 97.25 200 HIS A O 1
ATOM 1537 N N . LEU A 1 201 ? -3.254 2.327 -11.805 1.00 97.50 201 LEU A N 1
ATOM 1538 C C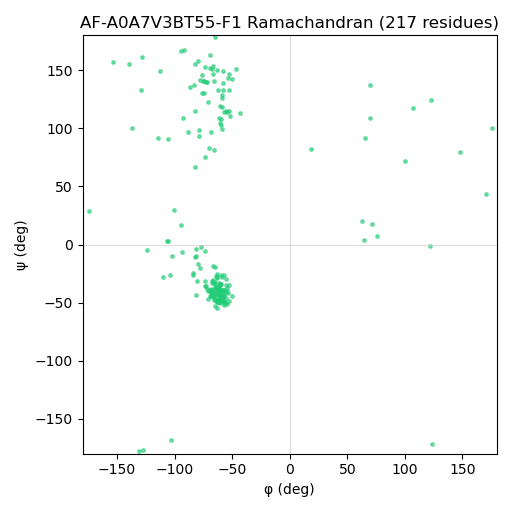A . LEU A 1 201 ? -3.379 1.360 -12.905 1.00 97.50 201 LEU A CA 1
ATOM 1539 C C . LEU A 1 201 ? -3.317 2.018 -14.283 1.00 97.50 201 LEU A C 1
ATOM 1541 O O . LEU A 1 201 ? -2.693 1.473 -15.189 1.00 97.50 201 LEU A O 1
ATOM 1545 N N . ARG A 1 202 ? -3.933 3.195 -14.455 1.00 97.19 202 ARG A N 1
ATOM 1546 C CA . ARG A 1 202 ? -3.925 3.901 -15.745 1.00 97.19 202 ARG A CA 1
ATOM 1547 C C . ARG A 1 202 ? -2.507 4.303 -16.154 1.00 97.19 202 ARG A C 1
ATOM 1549 O O . ARG A 1 202 ? -2.110 4.047 -17.287 1.00 97.19 202 ARG A O 1
ATOM 1556 N N . SER A 1 203 ? -1.760 4.912 -15.237 1.00 96.88 203 SER A N 1
ATOM 1557 C CA . SER A 1 203 ? -0.394 5.378 -15.488 1.00 96.88 203 SER A CA 1
ATOM 1558 C C . SER A 1 203 ? 0.560 4.213 -15.739 1.00 96.88 203 SER A C 1
ATOM 1560 O O . SER A 1 203 ? 1.375 4.277 -16.658 1.00 96.88 203 SER A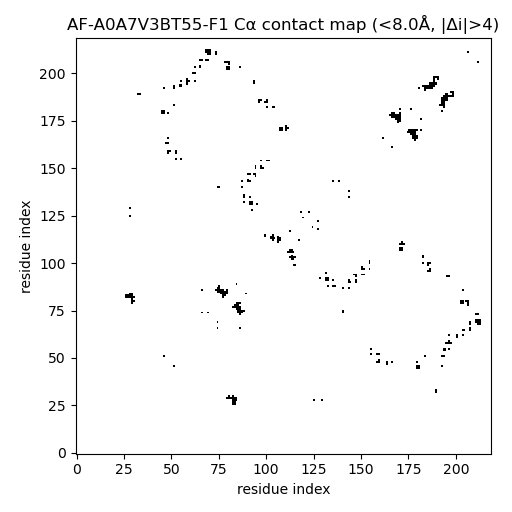 O 1
ATOM 1562 N N . LEU A 1 204 ? 0.424 3.125 -14.975 1.00 98.12 204 LEU A N 1
ATOM 1563 C CA . LEU A 1 204 ? 1.225 1.922 -15.178 1.00 98.12 204 LEU A CA 1
ATOM 1564 C C . LEU A 1 204 ? 0.888 1.225 -16.501 1.00 98.12 204 LEU A C 1
ATOM 1566 O O . LEU A 1 204 ? 1.797 0.846 -17.231 1.00 98.12 204 LEU A O 1
ATOM 1570 N N . ALA A 1 205 ? -0.393 1.111 -16.860 1.00 98.06 205 ALA A N 1
ATOM 1571 C CA . ALA A 1 205 ? -0.805 0.520 -18.131 1.00 98.06 205 ALA A CA 1
ATOM 1572 C C . ALA A 1 205 ? -0.288 1.315 -19.341 1.00 98.06 205 ALA A C 1
ATOM 1574 O O . ALA A 1 205 ? 0.164 0.708 -20.310 1.00 98.06 205 ALA A O 1
ATOM 1575 N N . ALA A 1 206 ? -0.307 2.650 -19.274 1.00 97.62 206 ALA A N 1
ATOM 1576 C CA . ALA A 1 206 ? 0.283 3.501 -20.307 1.00 97.62 206 ALA A CA 1
ATOM 1577 C C . ALA A 1 206 ? 1.795 3.255 -20.434 1.00 97.62 206 ALA A C 1
ATOM 1579 O O . ALA A 1 206 ? 2.289 2.986 -21.524 1.00 97.62 206 ALA A O 1
ATOM 1580 N N . PHE A 1 207 ? 2.515 3.216 -19.309 1.00 97.38 207 PHE A N 1
ATOM 1581 C CA . PHE A 1 207 ? 3.949 2.923 -19.311 1.00 97.38 207 PHE A CA 1
ATOM 1582 C C . PHE A 1 207 ? 4.268 1.537 -19.896 1.00 97.38 207 PHE A C 1
ATOM 1584 O O . PHE A 1 207 ? 5.218 1.394 -20.665 1.00 97.38 207 PHE A O 1
ATOM 1591 N N . VAL A 1 208 ? 3.460 0.521 -19.574 1.00 97.56 208 VAL A N 1
ATOM 1592 C CA . VAL A 1 208 ? 3.561 -0.834 -20.144 1.00 97.56 208 VAL A CA 1
ATOM 1593 C C . VAL A 1 208 ? 3.274 -0.848 -21.643 1.00 97.56 208 VAL A C 1
ATOM 1595 O O . VAL A 1 208 ? 3.896 -1.627 -22.357 1.00 97.56 208 VAL A O 1
ATOM 1598 N N . ALA A 1 209 ? 2.365 -0.017 -22.150 1.00 96.19 209 ALA A N 1
ATOM 1599 C CA . ALA A 1 209 ? 2.132 0.080 -23.590 1.00 96.19 209 ALA A CA 1
ATOM 1600 C C . ALA A 1 209 ? 3.367 0.625 -24.331 1.00 96.19 209 ALA A C 1
ATOM 1602 O O . ALA A 1 209 ? 3.702 0.124 -25.403 1.00 96.19 209 ALA A O 1
ATOM 1603 N N . ASP A 1 210 ? 4.068 1.582 -23.722 1.00 95.19 210 ASP A N 1
ATOM 1604 C CA . ASP A 1 210 ? 5.241 2.234 -24.313 1.00 95.19 210 ASP A CA 1
ATOM 1605 C C . ASP A 1 210 ? 6.535 1.408 -24.170 1.00 95.19 210 ASP A C 1
ATOM 1607 O O . ASP A 1 210 ? 7.408 1.462 -25.036 1.00 95.19 210 ASP A O 1
ATOM 1611 N N . HIS A 1 211 ? 6.666 0.626 -23.090 1.00 94.25 211 HIS A N 1
ATOM 1612 C CA . HIS A 1 211 ? 7.919 -0.053 -22.709 1.00 94.25 211 HIS A CA 1
ATOM 1613 C C . HIS A 1 211 ? 7.798 -1.575 -22.560 1.00 94.25 211 HIS A C 1
ATOM 1615 O O . HIS A 1 211 ? 8.793 -2.258 -22.295 1.00 94.25 211 HIS A O 1
ATOM 1621 N N . GLY A 1 212 ? 6.592 -2.123 -22.683 1.00 83.56 212 GLY A N 1
ATOM 1622 C CA . GLY A 1 212 ? 6.342 -3.556 -22.618 1.00 83.56 212 GLY A CA 1
ATOM 1623 C C . GLY A 1 212 ? 6.988 -4.276 -23.793 1.00 83.56 212 GLY A C 1
ATOM 1624 O O . GLY A 1 212 ? 6.987 -3.799 -24.930 1.00 83.56 212 GLY A O 1
ATOM 1625 N N . GLY A 1 213 ? 7.546 -5.456 -23.528 1.00 67.44 213 GLY A N 1
ATOM 1626 C CA . GLY A 1 213 ? 8.031 -6.308 -24.605 1.00 67.44 213 GLY A CA 1
ATOM 1627 C C . GLY A 1 213 ? 6.860 -6.702 -25.502 1.00 67.44 213 GLY A C 1
ATOM 1628 O O . GLY A 1 213 ? 5.823 -7.146 -25.006 1.00 67.44 213 GLY A O 1
ATOM 1629 N N . ARG A 1 214 ? 7.012 -6.585 -26.828 1.00 56.31 214 ARG A N 1
ATOM 1630 C CA . ARG A 1 214 ? 6.137 -7.328 -27.742 1.00 56.31 214 ARG A CA 1
ATOM 1631 C C . ARG A 1 214 ? 6.359 -8.806 -27.437 1.00 56.31 214 ARG A C 1
ATOM 1633 O O . ARG A 1 214 ? 7.391 -9.355 -27.813 1.00 56.31 214 ARG A O 1
ATOM 1640 N N . VAL A 1 215 ? 5.418 -9.446 -26.746 1.00 52.94 215 VAL A N 1
ATOM 1641 C CA . VAL A 1 215 ? 5.312 -10.906 -26.794 1.00 52.94 215 VAL A CA 1
ATOM 1642 C C . VAL A 1 215 ? 5.134 -11.227 -28.276 1.00 52.94 215 VAL A C 1
ATOM 1644 O O . VAL A 1 215 ? 4.214 -10.713 -28.909 1.00 52.94 215 VAL A O 1
ATOM 1647 N N . GLY A 1 216 ? 6.125 -11.904 -28.856 1.00 41.75 216 GLY A N 1
ATOM 1648 C CA . GLY A 1 216 ? 6.326 -11.953 -30.298 1.00 41.75 216 GLY A CA 1
ATOM 1649 C C . GLY A 1 216 ? 5.079 -12.388 -31.063 1.00 41.75 216 GLY A C 1
ATOM 1650 O O . GLY A 1 216 ? 4.474 -13.409 -30.751 1.00 41.75 216 GLY A O 1
ATOM 1651 N N . ALA A 1 217 ? 4.751 -11.651 -32.124 1.00 40.06 217 ALA A N 1
ATOM 1652 C CA . ALA A 1 217 ? 4.168 -12.292 -33.289 1.00 40.06 217 ALA A CA 1
ATOM 1653 C C . ALA A 1 217 ? 5.285 -13.155 -33.893 1.00 40.06 217 ALA A C 1
ATOM 1655 O O . ALA A 1 217 ? 6.188 -12.634 -34.550 1.00 40.06 217 ALA A O 1
ATOM 1656 N N . ALA A 1 218 ? 5.295 -14.446 -33.563 1.00 35.31 218 ALA A N 1
ATOM 1657 C CA . ALA A 1 218 ? 6.025 -15.419 -34.362 1.00 35.31 218 ALA A CA 1
ATOM 1658 C C . ALA A 1 218 ? 5.254 -15.618 -35.688 1.00 35.31 218 ALA A C 1
ATOM 1660 O O . ALA A 1 218 ? 4.020 -15.592 -35.648 1.00 35.31 218 ALA A O 1
ATOM 1661 N N . PRO A 1 219 ? 5.958 -15.727 -36.830 1.00 53.03 219 PRO A N 1
ATOM 1662 C CA . PRO A 1 219 ? 5.358 -15.851 -38.160 1.00 53.03 219 PRO A CA 1
ATOM 1663 C C . PRO A 1 219 ? 4.600 -17.166 -38.368 1.00 53.03 219 PRO A C 1
ATOM 1665 O O . PRO A 1 219 ? 4.963 -18.175 -37.718 1.00 53.03 219 PRO A O 1
#

Secondary structure (DSSP, 8-state):
-----------------------------------------S------HHHHHHHHHHHHHHHHHHHHTS-TTGGG-S-GGGSS--HHHHHHHHHHHHHHHHHHHHHHHTTPPPHHHHHHHHS-HHHHHHHHHHHHHTS-HHHHHHHHHHHHHHHHHHHHHS-HHHHHSBSSTT--SBHHHHHHHHT-BTTBTT-HHHHHHHHHHHHHHHHS-------

Nearest PDB structures (foldseek):
  2nsf-assembly1_A  TM=7.731E-01  e=7.435E-04  Corynebacterium glutamicum
  4n6c-assembly2_B  TM=6.941E-01  e=3.637E-03  Streptococcus pneumoniae CDC1873-00
  5com-assembly2_B  TM=7.795E-01  e=1.518E-02  Clostridioides difficile 630
  5civ-assembly1_A  TM=6.661E-01  e=3.835E-03  Paenibacillus dendritiformis
  5cog-assembly1_A  TM=7.507E-01  e=2.577E-02  Saccharomyces cerevisiae

Radius of gyration: 24.3 Å; Cα contacts (8 Å, |Δi|>4): 226; chains: 1; bounding box: 62×75×86 Å

Foldseek 3Di:
DDDDDDDDDDDDDDDPPPPDDPDDPPFDDQDAPDDPDDPPPDPPPQDFLVRLLVLLVVLVVLLVVLVVQFDLVQQQQAQQNHTRDGSLLVLLLLLVLLVQLVQLLVQLVVLHHRPVVVVVVPDPPSVVSVVSSVVCVPPRSVRSVVSSVVSSVVSSVSSVPDDSVQQQDASHPPGDGGSSQVSQVSCDGPVGGVNNSVNRSVRSNVSCVVRGDPPDPDD